Protein 1Y43 (pdb70)

Radius of gyration: 15.59 Å; Cα contacts (8 Å, |Δi|>4): 621; chains: 2; bounding box: 36×40×34 Å

CATH classification: 2.60.120.700

Nearest PDB structures (foldseek):
  3trs-assembly2_D  TM=9.805E-01  e=4.582E-27  Aspergillus niger var. macrosporus
  2ifr-assembly1_A  TM=9.272E-01  e=3.245E-15  Scytalidium lignicola
  2ifw-assembly2_B  TM=9.416E-01  e=9.433E-15  Scytalidium lignicola
  1s2k-assembly1_A  TM=9.087E-01  e=7.086E-13  Scytalidium lignicola
  8oe0-assembly1_D  TM=1.724E-01  e=7.047E+00  Mus musculus

Secondary structure (DSSP, 8-state):
-EEESSEEEEEEE-S-EEEEEEEEEPPP-B--/-EEEEEEEEEE-SSS--S-EEEEEEEEEEETTEEEEEEEEEEETSPPEEETT----TT-EEEEEEEEEETTEEEEEEEETTTTEEEEEEE-S--SS-----EEEEEEE--EETTEEPEEPB--EEEEEEEEEEETTEEE-STTPEEEEEEETTEE-EEEEE-SS-EEEEE-

Structure (mmCIF, N/CA/C/O backbone):
data_1Y43
#
_entry.id   1Y43
#
_cell.length_a   55.1
_cell.length_b   70.7
_cell.length_c   38.3
_cell.angle_alpha   90.00
_cell.angle_beta   90.00
_cell.angle_gamma   90.00
#
_symmetry.space_group_name_H-M   'P 21 21 21'
#
loop_
_entity.id
_entity.type
_entity.pdbx_description
1 polymer 'Aspergillopepsin II light chain'
2 polymer 'Aspergillopepsin II heavy chain'
3 non-polymer 'SULFATE ION'
4 water water
#
loop_
_atom_site.group_PDB
_atom_site.id
_atom_site.type_symbol
_atom_site.label_atom_id
_atom_site.label_alt_id
_atom_site.label_comp_id
_atom_site.label_asym_id
_atom_site.label_entity_id
_atom_site.label_seq_id
_atom_site.pdbx_PDB_ins_code
_atom_site.Cartn_x
_atom_site.Cartn_y
_atom_site.Cartn_z
_atom_site.occupancy
_atom_site.B_iso_or_equiv
_atom_site.auth_seq_id
_atom_site.auth_comp_id
_atom_site.auth_asym_id
_atom_site.auth_atom_id
_atom_site.pdbx_PDB_model_num
ATOM 1 N N . GLU A 1 1 ? 28.717 24.346 33.562 1.00 35.61 1 GLU A N 1
ATOM 2 C CA . GLU A 1 1 ? 27.982 24.864 32.364 1.00 35.59 1 GLU A CA 1
ATOM 3 C C . GLU A 1 1 ? 26.528 25.164 32.717 1.00 34.18 1 GLU A C 1
ATOM 4 O O . GLU A 1 1 ? 26.038 24.769 33.781 1.00 34.77 1 GLU A O 1
ATOM 10 N N . GLU A 1 2 ? 25.835 25.804 31.782 1.00 31.01 2 GLU A N 1
ATOM 11 C CA . GLU A 1 2 ? 24.423 26.154 31.925 1.00 28.39 2 GLU A CA 1
ATOM 12 C C . GLU A 1 2 ? 23.722 25.538 30.719 1.00 25.19 2 GLU A C 1
ATOM 13 O O . GLU A 1 2 ? 24.263 25.567 29.607 1.00 23.85 2 GLU A O 1
ATOM 19 N N . TYR A 1 3 ? 22.581 24.882 30.951 1.00 21.57 3 TYR A N 1
ATOM 20 C CA . TYR A 1 3 ? 21.830 24.280 29.859 1.00 18.77 3 TYR A CA 1
ATOM 21 C C . TYR A 1 3 ? 20.683 25.170 29.464 1.00 15.17 3 TYR A C 1
ATOM 22 O O . TYR A 1 3 ? 20.186 25.959 30.283 1.00 14.85 3 TYR A O 1
ATOM 31 N N . SER A 1 4 ? 20.316 25.094 28.203 1.00 11.61 4 SER A N 1
ATOM 32 C CA . SER A 1 4 ? 19.188 25.850 27.681 1.00 10.14 4 SER A CA 1
ATOM 33 C C . SER A 1 4 ? 18.635 24.976 26.577 1.00 9.58 4 SER A C 1
ATOM 34 O O . SER A 1 4 ? 19.243 23.984 26.180 1.00 8.94 4 SER A O 1
ATOM 37 N N . SER A 1 5 ? 17.423 25.290 26.122 1.00 9.30 5 SER A N 1
ATOM 38 C CA . SER A 1 5 ? 16.799 24.515 25.056 1.00 9.25 5 SER A CA 1
ATOM 39 C C . SER A 1 5 ? 17.280 24.929 23.674 1.00 8.59 5 SER A C 1
ATOM 40 O O . SER A 1 5 ? 17.169 24.151 22.726 1.00 9.61 5 SER A O 1
ATOM 43 N N . ASN A 1 6 ? 17.774 26.160 23.570 1.00 6.57 6 ASN A N 1
ATOM 44 C CA . ASN A 1 6 ? 18.100 26.701 22.254 1.00 7.09 6 ASN A CA 1
ATOM 45 C C . ASN A 1 6 ? 19.499 27.260 21.991 1.00 6.31 6 ASN A C 1
ATOM 46 O O . ASN A 1 6 ? 19.870 27.368 20.822 1.00 6.22 6 ASN A O 1
ATOM 51 N N . TRP A 1 7 ? 20.256 27.612 23.022 1.00 5.53 7 TRP A N 1
ATOM 52 C CA . TRP A 1 7 ? 21.606 28.177 22.834 1.00 5.81 7 TRP A CA 1
ATOM 53 C C . TRP A 1 7 ? 22.751 27.306 23.342 1.00 5.67 7 TRP A C 1
ATOM 54 O O . TRP A 1 7 ? 22.725 26.797 24.447 1.00 6.17 7 TRP A O 1
ATOM 65 N N . ALA A 1 8 ? 23.821 27.224 22.571 1.00 5.27 8 ALA A N 1
ATOM 66 C CA . ALA A 1 8 ? 25.027 26.517 23.015 1.00 4.85 8 ALA A CA 1
ATOM 67 C C . ALA A 1 8 ? 26.134 27.498 22.647 1.00 4.89 8 ALA A C 1
ATOM 68 O O . ALA A 1 8 ? 26.013 28.221 21.649 1.00 5.99 8 ALA A O 1
ATOM 70 N N . GLY A 1 9 ? 27.171 27.612 23.468 1.00 4.37 9 GLY A N 1
ATOM 71 C CA . GLY A 1 9 ? 28.234 28.547 23.146 1.00 4.89 9 GLY A CA 1
ATOM 72 C C . GLY A 1 9 ? 28.800 29.260 24.362 1.00 4.62 9 GLY A C 1
ATOM 73 O O . GLY A 1 9 ? 28.764 28.729 25.476 1.00 5.15 9 GLY A O 1
ATOM 74 N N . ALA A 1 10 ? 29.258 30.489 24.162 1.00 3.78 10 ALA A N 1
ATOM 75 C CA . ALA A 1 10 ? 29.867 31.274 25.233 1.00 5.16 10 ALA A CA 1
ATOM 76 C C . ALA A 1 10 ? 29.247 32.657 25.317 1.00 4.08 10 ALA A C 1
ATOM 77 O O . ALA A 1 10 ? 29.134 33.343 24.303 1.00 4.42 10 ALA A O 1
ATOM 79 N N . VAL A 1 11 ? 28.890 33.076 26.532 1.00 4.22 11 VAL A N 1
ATOM 80 C CA . VAL A 1 11 ? 28.285 34.389 26.760 1.00 5.50 11 VAL A CA 1
ATOM 81 C C . VAL A 1 11 ? 29.059 35.179 27.828 1.00 5.92 11 VAL A C 1
ATOM 82 O O . VAL A 1 11 ? 29.266 34.687 28.946 1.00 6.50 11 VAL A O 1
ATOM 86 N N . LEU A 1 12 ? 29.542 36.362 27.458 1.00 6.11 12 LEU A N 1
ATOM 87 C CA . LEU A 1 12 ? 30.229 37.240 28.399 1.00 7.32 12 LEU A CA 1
ATOM 88 C C . LEU A 1 12 ? 29.161 38.130 29.021 1.00 6.97 12 LEU A C 1
ATOM 89 O O . LEU A 1 12 ? 28.285 38.635 28.318 1.00 6.91 12 LEU A O 1
ATOM 94 N N . ILE A 1 13 ? 29.197 38.260 30.346 1.00 7.52 13 ILE A N 1
ATOM 95 C CA . ILE A 1 13 ? 28.263 39.127 31.050 1.00 8.12 13 ILE A CA 1
ATOM 96 C C . ILE A 1 13 ? 29.087 40.254 31.691 1.00 8.64 13 ILE A C 1
ATOM 97 O O . ILE A 1 13 ? 30.019 39.997 32.458 1.00 10.68 13 ILE A O 1
ATOM 102 N N . GLY A 1 14 ? 28.776 41.490 31.324 1.00 8.21 14 GLY A N 1
ATOM 103 C CA . GLY A 1 14 ? 29.494 42.627 31.855 1.00 7.98 14 GLY A CA 1
ATOM 104 C C . GLY A 1 14 ? 28.805 43.912 31.452 1.00 7.74 14 GLY A C 1
ATOM 105 O O . GLY A 1 14 ? 27.584 44.001 31.482 1.00 8.04 14 GLY A O 1
ATOM 106 N N . ASP A 1 15 ? 29.584 44.896 31.017 1.00 8.21 15 ASP A N 1
ATOM 107 C CA . ASP A 1 15 ? 29.034 46.190 30.633 1.00 8.94 15 ASP A CA 1
ATOM 108 C C . ASP A 1 15 ? 29.826 46.831 29.510 1.00 8.97 15 ASP A C 1
ATOM 109 O O . ASP A 1 15 ? 31.018 46.564 29.362 1.00 10.56 15 ASP A O 1
ATOM 114 N N . GLY A 1 16 ? 29.149 47.660 28.727 1.00 7.74 16 GLY A N 1
ATOM 115 C CA . GLY A 1 16 ? 29.797 48.404 27.658 1.00 7.76 16 GLY A CA 1
ATOM 116 C C . GLY A 1 16 ? 30.222 47.706 26.378 1.00 7.48 16 GLY A C 1
ATOM 117 O O . GLY A 1 16 ? 31.027 48.269 25.632 1.00 7.66 16 GLY A O 1
ATOM 118 N N . TYR A 1 17 ? 29.691 46.520 26.094 1.00 6.01 17 TYR A N 1
ATOM 119 C CA . TYR A 1 17 ? 30.067 45.821 24.865 1.00 5.92 17 TYR A CA 1
ATOM 120 C C . TYR A 1 17 ? 29.540 46.558 23.645 1.00 5.56 17 TYR A C 1
ATOM 121 O O . TYR A 1 17 ? 28.327 46.761 23.521 1.00 7.35 17 TYR A O 1
ATOM 130 N N . THR A 1 18 ? 30.442 46.961 22.748 1.00 4.92 18 THR A N 1
ATOM 131 C CA . THR A 1 18 ? 30.030 47.660 21.535 1.00 5.10 18 THR A CA 1
ATOM 132 C C . THR A 1 18 ? 30.444 46.951 20.238 1.00 5.06 18 THR A C 1
ATOM 133 O O . THR A 1 18 ? 30.106 47.405 19.148 1.00 5.29 18 THR A O 1
ATOM 137 N N . LYS A 1 19 ? 31.181 45.852 20.354 1.00 4.20 19 LYS A N 1
ATOM 138 C CA . LYS A 1 19 ? 31.610 45.100 19.175 1.00 4.74 19 LYS A CA 1
ATOM 139 C C . LYS A 1 19 ? 31.890 43.657 19.557 1.00 4.37 19 LYS A C 1
ATOM 140 O O . LYS A 1 19 ? 32.432 43.394 20.636 1.00 3.84 19 LYS A O 1
ATOM 146 N N . VAL A 1 20 ? 31.425 42.722 18.727 1.00 3.84 20 VAL A N 1
ATOM 147 C CA . VAL A 1 20 ? 31.683 41.301 18.955 1.00 3.83 20 VAL A CA 1
ATOM 148 C C . VAL A 1 20 ? 31.992 40.726 17.584 1.00 3.41 20 VAL A C 1
ATOM 149 O O . VAL A 1 20 ? 31.287 41.010 16.609 1.00 4.28 20 VAL A O 1
ATOM 153 N N . THR A 1 21 ? 33.052 39.938 17.496 1.00 3.18 21 THR A N 1
ATOM 154 C CA . THR A 1 21 ? 33.432 39.351 16.230 1.00 4.00 21 THR A CA 1
ATOM 155 C C . THR A 1 21 ? 33.939 37.922 16.422 1.00 3.69 21 THR A C 1
ATOM 156 O O . THR A 1 21 ? 34.337 37.535 17.524 1.00 3.85 21 THR A O 1
ATOM 160 N N . GLY A 1 22 ? 33.868 37.133 15.361 1.00 3.54 22 GLY A N 1
ATOM 161 C CA . GLY A 1 22 ? 34.346 35.764 15.399 1.00 4.02 22 GLY A CA 1
ATOM 162 C C . GLY A 1 22 ? 34.507 35.261 13.982 1.00 4.49 22 GLY A C 1
ATOM 163 O O . GLY A 1 22 ? 33.854 35.757 13.062 1.00 5.31 22 GLY A O 1
ATOM 164 N N . GLU A 1 23 ? 35.327 34.234 13.815 1.00 4.68 23 GLU A N 1
ATOM 165 C CA . GLU A 1 23 ? 35.570 33.652 12.504 1.00 5.62 23 GLU A CA 1
ATOM 166 C C . GLU A 1 23 ? 35.344 32.139 12.602 1.00 5.11 23 GLU A C 1
ATOM 167 O O . GLU A 1 23 ? 35.763 31.519 13.568 1.00 5.92 23 GLU A O 1
ATOM 173 N N . PHE A 1 24 ? 34.623 31.558 11.650 1.00 4.89 24 PHE A N 1
ATOM 174 C CA . PHE A 1 24 ? 34.394 30.116 11.664 1.00 5.21 24 PHE A CA 1
ATOM 175 C C . PHE A 1 24 ? 34.320 29.543 10.254 1.00 5.07 24 PHE A C 1
ATOM 176 O O . PHE A 1 24 ? 34.106 30.254 9.277 1.00 5.62 24 PHE A O 1
ATOM 184 N N . THR A 1 25 ? 34.500 28.239 10.161 1.00 5.74 25 THR A N 1
ATOM 185 C CA . THR A 1 25 ? 34.407 27.551 8.891 1.00 7.32 25 THR A CA 1
ATOM 186 C C . THR A 1 25 ? 33.005 26.947 8.814 1.00 6.49 25 THR A C 1
ATOM 187 O O . THR A 1 25 ? 32.511 26.364 9.790 1.00 7.98 25 THR A O 1
ATOM 191 N N . VAL A 1 26 ? 32.353 27.112 7.671 1.00 5.93 26 VAL A N 1
ATOM 192 C CA . VAL A 1 26 ? 31.012 26.590 7.473 1.00 6.27 26 VAL A CA 1
ATOM 193 C C . VAL A 1 26 ? 31.084 25.078 7.580 1.00 7.09 26 VAL A C 1
ATOM 194 O O . VAL A 1 26 ? 31.774 24.421 6.789 1.00 6.38 26 VAL A O 1
ATOM 198 N N . PRO A 1 27 ? 30.340 24.503 8.534 1.00 6.75 27 PRO A N 1
ATOM 199 C CA . PRO A 1 27 ? 30.347 23.056 8.740 1.00 6.75 27 PRO A CA 1
ATOM 200 C C . PRO A 1 27 ? 29.561 22.203 7.763 1.00 6.55 27 PRO A C 1
ATOM 201 O O . PRO A 1 27 ? 28.712 22.688 7.015 1.00 6.98 27 PRO A O 1
ATOM 205 N N . SER A 1 28 ? 29.863 20.913 7.812 1.00 7.99 28 SER A N 1
ATOM 206 C CA . SER A 1 28 ? 29.190 19.891 7.025 1.00 9.24 28 SER A CA 1
ATOM 207 C C . SER A 1 28 ? 28.035 19.428 7.925 1.00 9.36 28 SER A C 1
ATOM 208 O O . SER A 1 28 ? 28.263 19.049 9.079 1.00 10.97 28 SER A O 1
ATOM 211 N N . VAL A 1 29 ? 26.806 19.484 7.415 1.00 8.89 29 VAL A N 1
ATOM 212 C CA . VAL A 1 29 ? 25.642 19.085 8.207 1.00 8.50 29 VAL A CA 1
ATOM 213 C C . VAL A 1 29 ? 24.952 17.820 7.714 1.00 7.85 29 VAL A C 1
ATOM 214 O O . VAL A 1 29 ? 24.906 17.531 6.509 1.00 8.07 29 VAL A O 1
ATOM 218 N N . SER A 1 30 ? 24.427 17.066 8.669 1.00 6.79 30 SER A N 1
ATOM 219 C CA . SER A 1 30 ? 23.700 15.841 8.396 1.00 7.42 30 SER A CA 1
ATOM 220 C C . SER A 1 30 ? 22.504 15.780 9.351 1.00 7.72 30 SER A C 1
ATOM 221 O O . SER A 1 30 ? 22.291 16.693 10.162 1.00 6.91 30 SER A O 1
ATOM 224 N N . ALA A 1 31 ? 21.713 14.718 9.240 1.00 7.70 31 ALA A N 1
ATOM 225 C CA . ALA A 1 31 ? 20.546 14.542 10.095 1.00 8.68 31 ALA A CA 1
ATOM 226 C C . ALA A 1 31 ? 20.934 14.408 11.557 1.00 9.66 31 ALA A C 1
ATOM 227 O O . ALA A 1 31 ? 21.947 13.792 11.884 1.00 9.96 31 ALA A O 1
ATOM 229 N N . GLY A 1 32 ? 20.133 15.017 12.421 1.00 10.77 32 GLY A N 1
ATOM 230 C CA . GLY A 1 32 ? 20.369 14.917 13.847 1.00 14.64 32 GLY A CA 1
ATOM 231 C C . GLY A 1 32 ? 19.754 13.631 14.374 1.00 17.59 32 GLY A C 1
ATOM 232 O O . GLY A 1 32 ? 19.052 12.945 13.595 1.00 19.64 32 GLY A O 1
ATOM 233 N N . GLU B 2 3 ? 12.460 14.853 6.298 1.00 21.96 3 GLU B N 1
ATOM 234 C CA . GLU B 2 3 ? 12.556 15.832 7.426 1.00 21.15 3 GLU B CA 1
ATOM 235 C C . GLU B 2 3 ? 13.769 16.740 7.224 1.00 17.39 3 GLU B C 1
ATOM 236 O O . GLU B 2 3 ? 14.788 16.303 6.702 1.00 18.42 3 GLU B O 1
ATOM 242 N N . GLU B 2 4 ? 13.651 18.000 7.618 1.00 13.62 4 GLU B N 1
ATOM 243 C CA . GLU B 2 4 ? 14.756 18.940 7.462 1.00 9.98 4 GLU B CA 1
ATOM 244 C C . GLU B 2 4 ? 15.351 19.295 8.814 1.00 8.70 4 GLU B C 1
ATOM 245 O O . GLU B 2 4 ? 14.625 19.565 9.767 1.00 9.23 4 GLU B O 1
ATOM 251 N N . TYR B 2 5 ? 16.673 19.304 8.878 1.00 6.68 5 TYR B N 1
ATOM 252 C CA . TYR B 2 5 ? 17.394 19.614 10.101 1.00 6.19 5 TYR B CA 1
ATOM 253 C C . TYR B 2 5 ? 18.232 20.852 9.874 1.00 5.00 5 TYR B C 1
ATOM 254 O O . TYR B 2 5 ? 18.886 20.953 8.843 1.00 5.65 5 TYR B O 1
ATOM 263 N N . CYS B 2 6 ? 18.254 21.762 10.842 1.00 4.75 6 CYS B N 1
ATOM 264 C CA . CYS B 2 6 ? 19.053 22.984 10.704 1.00 4.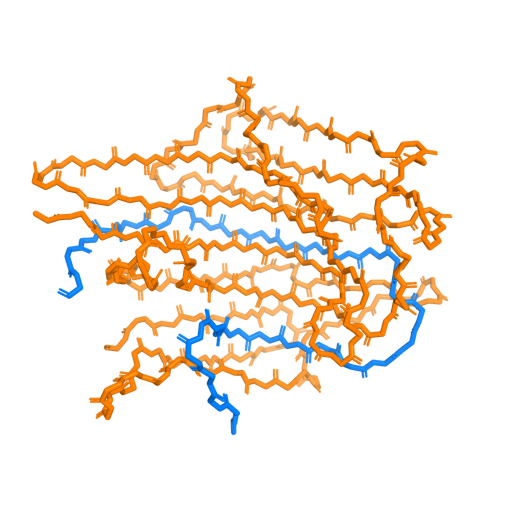97 6 CYS B CA 1
ATOM 265 C C . CYS B 2 6 ? 19.735 23.354 12.012 1.00 5.10 6 CYS B C 1
ATOM 266 O O . CYS B 2 6 ? 19.423 22.818 13.079 1.00 4.93 6 CYS B O 1
ATOM 269 N N . ALA B 2 7 ? 20.628 24.335 11.912 1.00 5.13 7 ALA B N 1
ATOM 270 C CA . ALA B 2 7 ? 21.339 24.898 13.052 1.00 4.80 7 ALA B CA 1
ATOM 271 C C . ALA B 2 7 ? 21.825 26.265 12.568 1.00 5.13 7 ALA B C 1
ATOM 272 O O . ALA B 2 7 ? 21.798 26.538 11.373 1.00 5.12 7 ALA B O 1
ATOM 274 N N . SER B 2 8 ? 22.184 27.147 13.486 1.00 5.32 8 SER B N 1
ATOM 275 C CA . SER B 2 8 ? 22.690 28.456 13.101 1.00 6.03 8 SER B CA 1
ATOM 276 C C . SER B 2 8 ? 23.902 28.794 13.980 1.00 6.56 8 SER B C 1
ATOM 277 O O . SER B 2 8 ? 24.033 28.281 15.100 1.00 8.20 8 SER B O 1
ATOM 280 N N . ALA B 2 9 ? 24.780 29.643 13.472 1.00 4.48 9 ALA B N 1
ATOM 281 C CA . ALA B 2 9 ? 25.941 30.088 14.231 1.00 3.66 9 ALA B CA 1
ATOM 282 C C . ALA B 2 9 ? 25.938 31.598 14.055 1.00 3.42 9 ALA B C 1
ATOM 283 O O . ALA B 2 9 ? 25.811 32.100 12.930 1.00 3.73 9 ALA B O 1
ATOM 285 N N . TRP B 2 10 ? 26.089 32.323 15.152 1.00 2.43 10 TRP B N 1
ATOM 286 C CA . TRP B 2 10 ? 26.078 33.774 15.091 1.00 3.18 10 TRP B CA 1
ATOM 287 C C . TRP B 2 10 ? 26.827 34.425 16.250 1.00 3.03 10 TRP B C 1
ATOM 288 O O . TRP B 2 10 ? 27.193 33.758 17.213 1.00 3.98 10 TRP B O 1
ATOM 299 N N . VAL B 2 11 ? 27.115 35.718 16.104 1.00 3.09 11 VAL B N 1
ATOM 300 C CA . VAL B 2 11 ? 27.713 36.492 17.186 1.00 3.11 11 VAL B CA 1
ATOM 301 C C . VAL B 2 11 ? 26.695 37.591 17.466 1.00 3.56 11 VAL B C 1
ATOM 302 O O . VAL B 2 11 ? 25.926 38.004 16.570 1.00 4.05 11 VAL B O 1
ATOM 306 N N . GLY B 2 12 ? 26.656 38.046 18.702 1.00 3.27 12 GLY B N 1
ATOM 307 C CA . GLY B 2 12 ? 25.700 39.078 19.026 1.00 3.79 12 GLY B CA 1
ATOM 308 C C . GLY B 2 12 ? 25.928 39.777 20.342 1.00 3.20 12 GLY B C 1
ATOM 309 O O . GLY B 2 12 ? 26.826 39.422 21.115 1.00 3.89 12 GLY B O 1
ATOM 310 N N . ILE B 2 13 ? 25.163 40.846 20.526 1.00 3.71 13 ILE B N 1
ATOM 311 C CA . ILE B 2 13 ? 25.172 41.645 21.740 1.00 4.13 13 ILE B CA 1
ATOM 312 C C . ILE B 2 13 ? 23.771 41.521 22.363 1.00 3.95 13 ILE B C 1
ATOM 313 O O . ILE B 2 13 ? 22.757 41.665 21.668 1.00 3.92 13 ILE B O 1
ATOM 318 N N . ASP B 2 14 ? 23.748 41.195 23.654 1.00 3.93 14 ASP B N 1
ATOM 319 C CA . ASP B 2 14 ? 22.532 41.066 24.449 1.00 4.53 14 ASP B CA 1
ATOM 320 C C . ASP B 2 14 ? 21.654 39.861 24.163 1.00 5.44 14 ASP B C 1
ATOM 321 O O . ASP B 2 14 ? 22.034 38.981 23.388 1.00 5.97 14 ASP B O 1
ATOM 326 N N . GLY B 2 15 ? 20.553 39.759 24.893 1.00 5.29 15 GLY B N 1
ATOM 327 C CA . GLY B 2 15 ? 19.651 38.638 24.709 1.00 7.08 15 GLY B CA 1
ATOM 328 C C . GLY B 2 15 ? 19.659 37.605 25.826 1.00 7.28 15 GLY B C 1
ATOM 329 O O . GLY B 2 15 ? 18.741 36.793 25.899 1.00 8.79 15 GLY B O 1
ATOM 330 N N . ASP B 2 16 ? 20.679 37.608 26.681 1.00 7.46 16 ASP B N 1
ATOM 331 C CA . ASP B 2 16 ? 20.725 36.638 27.775 1.00 8.56 16 ASP B CA 1
ATOM 332 C C . ASP B 2 16 ? 20.214 37.272 29.071 1.00 9.44 16 ASP B C 1
ATOM 333 O O . ASP B 2 16 ? 19.206 36.830 29.617 1.00 13.04 16 ASP B O 1
ATOM 338 N N . THR B 2 17 ? 20.922 38.275 29.587 1.00 8.25 17 THR B N 1
ATOM 339 C CA . THR B 2 17 ? 20.483 38.969 30.803 1.00 9.05 17 THR B CA 1
ATOM 340 C C . THR B 2 17 ? 19.826 40.306 30.451 1.00 9.46 17 THR B C 1
ATOM 341 O O . THR B 2 17 ? 19.326 41.021 31.322 1.00 9.79 17 THR B O 1
ATOM 345 N N . CYS B 2 18 ? 19.898 40.675 29.176 1.00 8.70 18 CYS B N 1
ATOM 346 C CA . CYS B 2 18 ? 19.286 41.904 28.686 1.00 8.40 18 CYS B CA 1
ATOM 347 C C . CYS B 2 18 ? 18.173 41.411 27.773 1.00 9.33 18 CYS B C 1
ATOM 348 O O . CYS B 2 18 ? 18.448 40.816 26.736 1.00 9.18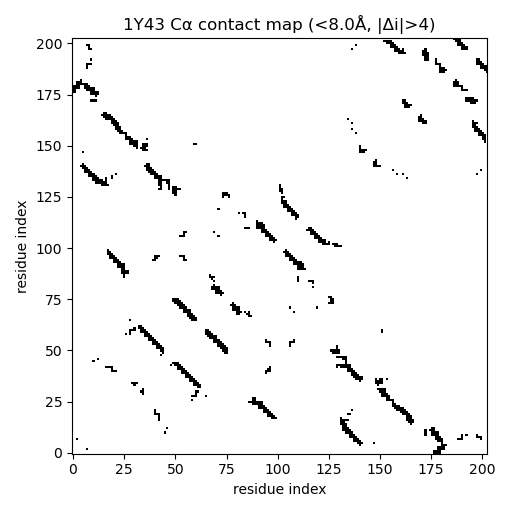 18 CYS B O 1
ATOM 351 N N . GLU B 2 19 ? 16.926 41.668 28.150 1.00 9.68 19 GLU B N 1
ATOM 352 C CA . GLU B 2 19 ? 15.774 41.166 27.398 1.00 12.75 19 GLU B CA 1
ATOM 353 C C . GLU B 2 19 ? 15.128 42.046 26.338 1.00 11.96 19 GLU B C 1
ATOM 354 O O . GLU B 2 19 ? 14.269 41.577 25.595 1.00 13.20 19 GLU B O 1
ATOM 360 N N . THR B 2 20 ? 15.510 43.306 26.257 1.00 10.41 20 THR B N 1
ATOM 361 C CA . THR B 2 20 ? 14.856 44.199 25.316 1.00 9.53 20 THR B CA 1
ATOM 362 C C . THR B 2 20 ? 15.300 44.167 23.847 1.00 9.20 20 THR B C 1
ATOM 363 O O . THR B 2 20 ? 14.576 44.655 22.972 1.00 9.42 20 THR B O 1
ATOM 367 N N . ALA B 2 21 ? 16.467 43.578 23.571 1.00 8.34 21 ALA B N 1
ATOM 368 C CA . ALA B 2 21 ? 16.965 43.501 22.201 1.00 6.68 21 ALA B CA 1
ATOM 369 C C . ALA B 2 21 ? 18.144 42.570 22.067 1.00 6.50 21 ALA B C 1
ATOM 370 O O . ALA B 2 21 ? 18.736 42.147 23.063 1.00 7.08 21 ALA B O 1
ATOM 372 N N . ILE B 2 22 ? 18.434 42.227 20.817 1.00 5.85 22 ILE B N 1
ATOM 373 C CA . ILE B 2 22 ? 19.577 41.412 20.456 1.00 5.88 22 ILE B CA 1
ATOM 374 C C . ILE B 2 22 ? 20.022 41.888 19.087 1.00 5.15 22 ILE B C 1
ATOM 375 O O 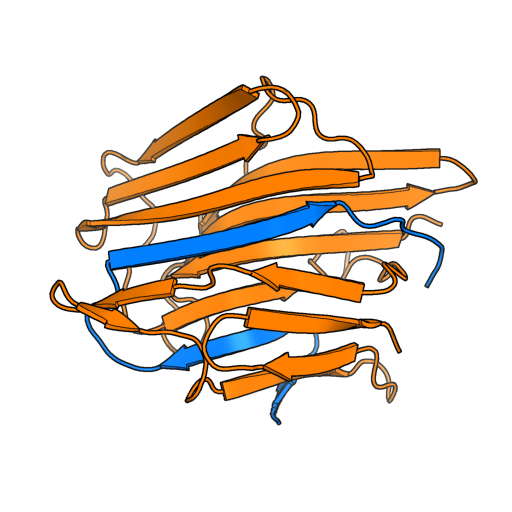. ILE B 2 22 ? 19.213 41.957 18.158 1.00 6.56 22 ILE B O 1
ATOM 380 N N . LEU B 2 23 ? 21.284 42.287 18.983 1.00 4.55 23 LEU B N 1
ATOM 381 C CA . LEU B 2 23 ? 21.863 42.693 17.707 1.00 4.21 23 LEU B CA 1
ATOM 382 C C . LEU B 2 23 ? 22.699 41.456 17.338 1.00 4.72 23 LEU B C 1
ATOM 383 O O . LEU B 2 23 ? 23.678 41.128 18.030 1.00 4.73 23 LEU B O 1
ATOM 388 N N . GLN B 2 24 ? 22.340 40.785 16.243 1.00 3.87 24 GLN B N 1
ATOM 389 C CA . GLN B 2 24 ? 23.034 39.553 15.879 1.00 3.48 24 GLN B CA 1
ATOM 390 C C . GLN B 2 24 ? 23.101 39.336 14.379 1.00 3.38 24 GLN B C 1
ATOM 391 O O . GLN B 2 24 ? 22.321 39.904 13.612 1.00 4.02 24 GLN B O 1
ATOM 397 N N . THR B 2 25 ? 24.086 38.556 13.961 1.00 2.68 25 THR B N 1
ATOM 398 C CA . THR B 2 25 ? 24.262 38.250 12.551 1.00 3.08 25 THR B CA 1
ATOM 399 C C . THR B 2 25 ? 24.934 36.892 12.468 1.00 2.67 25 THR B C 1
ATOM 400 O O . THR B 2 25 ? 25.762 36.538 13.323 1.00 3.83 25 THR B O 1
ATOM 404 N N . GLY B 2 26 ? 24.555 36.105 11.468 1.00 3.51 26 GLY B N 1
ATOM 405 C CA . GLY B 2 26 ? 25.139 34.790 11.340 1.00 4.33 26 GLY B CA 1
ATOM 406 C C . GLY B 2 26 ? 24.732 34.041 10.096 1.00 3.18 26 GLY B C 1
ATOM 407 O O . GLY B 2 26 ? 24.252 34.621 9.122 1.00 4.64 26 GLY B O 1
ATOM 408 N N . VAL B 2 27 ? 24.880 32.724 10.171 1.00 3.92 27 VAL B N 1
ATOM 409 C CA . VAL B 2 27 ? 24.605 31.843 9.053 1.00 4.15 27 VAL B CA 1
ATOM 410 C C . VAL B 2 27 ? 23.790 30.639 9.495 1.00 4.63 27 VAL B C 1
ATOM 411 O O . VAL B 2 27 ? 23.987 30.132 10.603 1.00 5.21 27 VAL B O 1
ATOM 415 N N . ASP B 2 28 ? 22.828 30.238 8.664 1.00 4.44 28 ASP B N 1
ATOM 416 C CA . ASP B 2 28 ? 22.008 29.049 8.920 1.00 4.89 28 ASP B CA 1
ATOM 417 C C . ASP B 2 28 ? 22.531 27.936 8.026 1.00 4.85 28 ASP B C 1
ATOM 418 O O . ASP B 2 28 ? 22.983 28.200 6.907 1.00 5.46 28 ASP B O 1
ATOM 423 N N . PHE B 2 29 ? 22.545 26.713 8.534 1.00 5.82 29 PHE B N 1
ATOM 424 C CA . PHE B 2 29 ? 22.949 25.564 7.717 1.00 6.54 29 PHE B CA 1
ATOM 425 C C . PHE B 2 29 ? 21.862 24.521 7.863 1.00 5.27 29 PHE B C 1
ATOM 426 O O . PHE B 2 29 ? 21.507 24.156 8.979 1.00 6.72 29 PHE B O 1
ATOM 434 N N . CYS B 2 30 ? 21.289 24.103 6.742 1.00 5.32 30 CYS B N 1
ATOM 435 C CA . CYS B 2 30 ? 20.230 23.106 6.751 1.00 5.67 30 CYS B CA 1
ATOM 436 C C . CYS B 2 30 ? 20.515 21.913 5.864 1.00 6.05 30 CYS B C 1
ATOM 437 O O . CYS B 2 30 ? 21.178 22.035 4.834 1.00 6.36 30 CYS B O 1
ATOM 440 N N . TYR B 2 31 ? 19.977 20.770 6.276 1.00 6.35 31 TYR B N 1
ATOM 441 C CA . TYR B 2 31 ? 20.122 19.517 5.571 1.00 6.61 31 TYR B CA 1
ATOM 442 C C . TYR B 2 31 ? 18.747 18.891 5.352 1.00 6.78 31 TYR B C 1
ATOM 443 O O . TYR B 2 31 ? 17.918 18.854 6.267 1.00 5.81 31 TYR B O 1
ATOM 452 N N . GLU B 2 32 ? 18.540 18.350 4.159 1.00 7.65 32 GLU B N 1
ATOM 453 C CA . GLU B 2 32 ? 17.298 17.678 3.841 1.00 11.13 32 GLU B CA 1
ATOM 454 C C . GLU B 2 32 ? 17.517 16.753 2.653 1.00 11.44 32 GLU B C 1
ATOM 455 O O . GLU B 2 32 ? 17.937 17.197 1.597 1.00 10.83 32 GLU B O 1
ATOM 461 N N . ASP B 2 33 ? 17.287 15.461 2.862 1.00 13.26 33 ASP B N 1
ATOM 462 C CA . ASP B 2 33 ? 17.403 14.436 1.827 1.00 16.61 33 ASP B CA 1
ATOM 463 C C . ASP B 2 33 ? 18.544 14.589 0.809 1.00 15.41 33 ASP B C 1
ATOM 464 O O . ASP B 2 33 ? 18.316 14.841 -0.383 1.00 15.99 33 ASP B O 1
ATOM 469 N N . GLY B 2 34 ? 19.769 14.440 1.311 1.00 14.70 34 GLY B N 1
ATOM 470 C CA . GLY B 2 34 ? 20.967 14.517 0.486 1.00 13.81 34 GLY B CA 1
ATOM 471 C C . GLY B 2 34 ? 21.365 15.875 -0.052 1.00 12.34 34 GLY B C 1
ATOM 472 O O . GLY B 2 34 ? 22.283 15.953 -0.858 1.00 12.89 34 GLY B O 1
ATOM 473 N N . GLN B 2 35 ? 20.687 16.931 0.388 1.00 11.61 35 GLN B N 1
ATOM 474 C CA . GLN B 2 35 ? 20.966 18.292 -0.071 1.00 11.76 35 GLN B CA 1
ATOM 475 C C . GLN B 2 35 ? 21.208 19.207 1.132 1.00 9.98 35 GLN B C 1
ATOM 476 O O . GLN B 2 35 ? 20.742 18.921 2.239 1.00 9.05 35 GLN B O 1
ATOM 482 N N . THR B 2 36 ? 21.920 20.311 0.911 1.00 8.24 36 THR B N 1
ATOM 483 C CA . THR B 2 36 ? 22.183 21.283 1.969 1.00 8.03 36 THR B CA 1
ATOM 484 C C . THR B 2 36 ? 21.801 22.669 1.485 1.00 8.11 36 THR B C 1
ATOM 485 O O . THR B 2 36 ? 21.776 22.935 0.273 1.00 8.67 36 THR B O 1
ATOM 489 N N . SER B 2 37 ? 21.497 23.550 2.430 1.00 7.63 37 SER B N 1
ATOM 490 C CA . SER B 2 37 ? 21.127 24.922 2.124 1.00 8.17 37 SER B CA 1
ATOM 491 C C . SER B 2 37 ? 21.822 25.813 3.162 1.00 8.51 37 SER B C 1
ATOM 492 O O . SER B 2 37 ? 21.815 25.484 4.347 1.00 7.66 37 SER B O 1
ATOM 495 N N . TYR B 2 38 ? 22.457 26.900 2.707 1.00 8.49 38 TYR B N 1
ATOM 496 C CA . TYR B 2 38 ? 23.171 27.830 3.591 1.00 9.12 38 TYR B CA 1
ATOM 497 C C . TYR B 2 38 ? 22.742 29.256 3.279 1.00 9.86 38 TYR B C 1
ATOM 498 O O . TYR B 2 38 ? 22.537 29.594 2.115 1.00 11.39 38 TYR B O 1
ATOM 507 N N . ASP B 2 39 ? 22.625 30.096 4.300 1.00 8.95 39 ASP B N 1
ATOM 508 C CA . ASP B 2 39 ? 22.267 31.490 4.078 1.00 9.84 39 ASP B CA 1
ATOM 509 C C . ASP B 2 39 ? 22.822 32.378 5.187 1.00 8.55 39 ASP B C 1
ATOM 510 O O . ASP B 2 39 ? 23.089 31.895 6.292 1.00 9.38 39 ASP B O 1
ATOM 515 N N . ALA B 2 40 ? 23.043 33.650 4.886 1.00 6.77 40 ALA B N 1
ATOM 516 C CA . ALA B 2 40 ? 23.537 34.597 5.879 1.00 5.59 40 ALA B CA 1
ATOM 517 C C . ALA B 2 40 ? 22.372 35.529 6.199 1.00 5.45 40 ALA B C 1
ATOM 518 O O . ALA B 2 40 ? 21.570 35.849 5.318 1.00 5.97 40 ALA B O 1
ATOM 520 N N . TRP B 2 41 ? 22.305 36.005 7.436 1.00 4.75 41 TRP B N 1
ATOM 521 C CA . TRP B 2 41 ? 21.201 36.859 7.860 1.00 5.06 41 TRP B CA 1
ATOM 522 C C . TRP B 2 41 ? 21.608 37.828 8.966 1.00 5.30 41 TRP B C 1
ATOM 523 O O . TRP B 2 41 ? 22.681 37.682 9.565 1.00 4.44 41 TRP B O 1
ATOM 534 N N . TYR B 2 42 ? 20.755 38.819 9.227 1.00 4.67 42 TYR B N 1
ATOM 535 C CA . TYR B 2 42 ? 20.989 39.780 10.308 1.00 5.04 42 TYR B CA 1
ATOM 536 C C . TYR B 2 42 ? 19.662 39.978 11.025 1.00 6.15 42 TYR B C 1
ATOM 537 O O . TYR B 2 42 ? 18.596 39.721 10.455 1.00 5.77 42 TYR B O 1
ATOM 546 N N . GLU B 2 43 ? 19.722 40.446 12.264 1.00 5.69 43 GLU B N 1
ATOM 547 C CA . GLU B 2 43 ? 18.513 40.683 13.026 1.00 5.65 43 GLU B CA 1
ATOM 548 C C . GLU B 2 43 ? 18.751 41.584 14.212 1.00 5.64 43 GLU B C 1
ATOM 549 O O . GLU B 2 43 ? 19.774 41.480 14.890 1.00 5.85 43 GLU B O 1
ATOM 555 N N . TRP B 2 44 ? 17.843 42.522 14.406 1.00 5.15 44 TRP B N 1
ATOM 556 C CA . TRP B 2 44 ? 17.889 43.375 15.573 1.00 5.31 44 TRP B CA 1
ATOM 557 C C . TRP B 2 44 ? 16.564 43.046 16.275 1.00 6.27 44 TRP B C 1
ATOM 558 O O . TRP B 2 44 ? 15.527 43.671 16.015 1.00 5.91 44 TRP B O 1
ATOM 569 N N . TYR B 2 45 ? 16.584 41.983 17.071 1.00 7.13 45 TYR B N 1
ATOM 570 C CA . TYR B 2 45 ? 15.4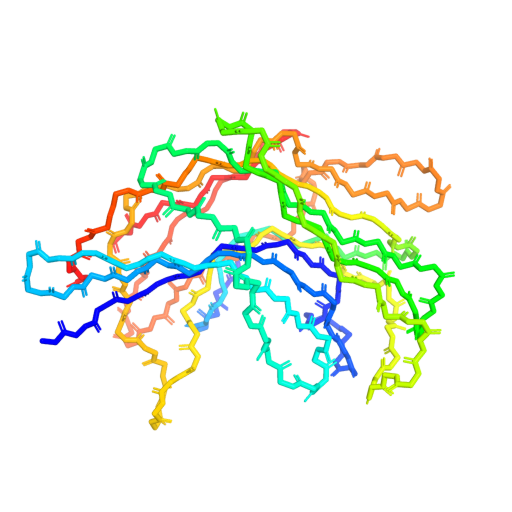11 41.540 17.815 1.00 8.81 45 TYR B CA 1
ATOM 571 C C . TYR B 2 45 ? 14.910 42.721 18.650 1.00 8.65 45 TYR B C 1
ATOM 572 O O . TYR B 2 45 ? 15.717 43.423 19.250 1.00 8.96 45 TYR B O 1
ATOM 581 N N . PRO B 2 46 ? 13.581 42.877 18.821 1.00 9.54 46 PRO B N 1
ATOM 582 C CA . PRO B 2 46 ? 12.447 42.082 18.336 1.00 9.44 46 PRO B CA 1
ATOM 583 C C . PRO B 2 46 ? 11.978 42.174 16.892 1.00 9.45 46 PRO B C 1
ATOM 584 O O . PRO B 2 46 ? 10.924 41.624 16.568 1.00 12.05 46 PRO B O 1
ATOM 588 N N . ASP B 2 47 ? 12.705 42.871 16.029 1.00 9.18 47 ASP B N 1
ATOM 589 C CA . ASP B 2 47 ? 12.326 42.913 14.620 1.00 9.42 47 ASP B CA 1
ATOM 590 C C . ASP B 2 47 ? 12.681 41.523 14.051 1.00 9.25 47 ASP B C 1
ATOM 591 O O . ASP B 2 47 ? 13.386 40.736 14.693 1.00 8.82 47 ASP B O 1
ATOM 596 N N . TYR B 2 48 ? 12.171 41.222 12.858 1.00 9.38 48 TYR B N 1
ATOM 597 C CA . TYR B 2 48 ? 12.419 39.954 12.177 1.00 9.76 48 TYR B CA 1
ATOM 598 C C . TYR B 2 48 ? 13.852 39.829 11.688 1.00 8.86 48 TYR B C 1
ATOM 599 O O . TYR B 2 48 ? 14.549 40.830 11.529 1.00 8.50 48 TYR B O 1
ATOM 608 N N . ALA B 2 49 ? 14.266 38.593 11.433 1.00 8.16 49 ALA B N 1
ATOM 609 C CA . ALA B 2 49 ? 15.582 38.326 10.861 1.00 8.41 49 ALA B CA 1
ATOM 610 C C . ALA B 2 49 ? 15.377 38.508 9.349 1.00 8.71 49 ALA B C 1
ATOM 611 O O . ALA B 2 49 ? 14.297 38.204 8.827 1.00 9.74 49 ALA B O 1
ATOM 613 N N . TYR B 2 50 ? 16.370 39.067 8.667 1.00 8.12 50 TYR B N 1
ATOM 614 C CA . TYR B 2 50 ? 16.298 39.274 7.222 1.00 8.03 50 TYR B CA 1
ATOM 615 C C . TYR B 2 50 ? 17.545 38.652 6.609 1.00 8.47 50 TYR B C 1
ATOM 616 O O . TYR B 2 50 ? 18.606 38.622 7.234 1.00 8.11 50 TYR B O 1
ATOM 625 N N . ASP B 2 51 ? 17.407 38.103 5.411 1.00 9.47 51 ASP B N 1
ATOM 626 C CA . ASP B 2 51 ? 18.542 37.482 4.744 1.00 11.06 51 ASP B CA 1
ATOM 627 C C . ASP B 2 51 ? 19.368 38.462 3.940 1.00 11.31 51 ASP B C 1
ATOM 628 O O . ASP B 2 51 ? 18.846 39.455 3.422 1.00 10.87 51 ASP B O 1
ATOM 633 N N . PHE B 2 52 ? 20.665 38.171 3.864 1.00 10.58 52 PHE B N 1
ATOM 634 C CA . PHE B 2 52 ? 21.606 38.925 3.043 1.00 11.69 52 PHE B CA 1
ATOM 635 C C . PHE B 2 52 ? 21.572 38.133 1.735 1.00 13.73 52 PHE B C 1
ATOM 636 O O . PHE B 2 52 ? 22.183 37.066 1.636 1.00 14.02 52 PHE B O 1
ATOM 644 N N . SER B 2 53 ? 20.878 38.661 0.736 1.00 16.01 53 SER B N 1
ATOM 645 C CA . SER B 2 53 ? 20.744 37.985 -0.556 1.00 18.96 53 SER B CA 1
ATOM 646 C C . SER B 2 53 ? 21.919 38.113 -1.527 1.00 19.32 53 SER B C 1
ATOM 647 O O . SER B 2 53 ? 22.015 37.366 -2.502 1.00 21.31 53 SER B O 1
ATOM 650 N N . ASP B 2 54 ? 22.804 39.062 -1.271 1.00 18.65 54 ASP B N 1
ATOM 651 C CA . ASP B 2 54 ? 23.947 39.293 -2.146 1.00 17.97 54 ASP B CA 1
ATOM 652 C C . ASP B 2 54 ? 25.259 38.655 -1.679 1.00 16.30 54 ASP B C 1
ATOM 653 O O . ASP B 2 54 ? 26.336 39.216 -1.885 1.00 17.02 54 ASP B O 1
ATOM 658 N N . ILE B 2 55 ? 25.160 37.505 -1.019 1.00 13.76 55 ILE B N 1
ATOM 659 C CA . ILE B 2 55 ? 26.346 36.791 -0.559 1.00 12.17 55 ILE B CA 1
ATOM 660 C C . ILE B 2 55 ? 26.102 35.289 -0.599 1.00 11.24 55 ILE B C 1
ATOM 661 O O . ILE B 2 55 ? 25.066 34.787 -0.143 1.00 12.99 55 ILE B O 1
ATOM 666 N N . THR B 2 56 ? 27.053 34.585 -1.193 1.00 9.77 56 THR B N 1
ATOM 667 C CA . THR B 2 56 ? 26.995 33.138 -1.335 1.00 9.45 56 THR B CA 1
ATOM 668 C C . THR B 2 56 ? 27.817 32.465 -0.235 1.00 9.06 56 THR B C 1
ATOM 669 O O . THR B 2 56 ? 28.968 32.841 0.007 1.00 9.23 56 THR B O 1
ATOM 673 N N . ILE B 2 57 ? 27.199 31.494 0.433 1.00 8.27 57 ILE B N 1
ATOM 674 C CA . ILE B 2 57 ? 27.814 30.739 1.520 1.00 9.19 57 ILE B CA 1
ATOM 675 C C . ILE B 2 57 ? 27.874 29.262 1.090 1.00 8.73 57 ILE B C 1
ATOM 676 O O . ILE B 2 57 ? 26.851 28.701 0.688 1.00 10.24 57 ILE B O 1
ATOM 681 N N . SER B 2 58 ? 29.055 28.647 1.167 1.00 8.35 58 SER B N 1
ATOM 682 C CA . SER B 2 58 ? 29.228 27.233 0.801 1.00 9.35 58 SER B CA 1
ATOM 683 C C . SER B 2 58 ? 29.940 26.460 1.914 1.00 7.78 58 SER B C 1
ATOM 684 O O . SER B 2 58 ? 30.653 27.041 2.738 1.00 7.59 58 SER B O 1
ATOM 687 N N . GLU B 2 59 ? 29.777 25.141 1.913 1.00 7.18 59 GLU B N 1
ATOM 688 C CA . GLU B 2 59 ? 30.428 24.309 2.916 1.00 7.11 59 GLU B CA 1
ATOM 689 C C . GLU B 2 59 ? 31.933 24.562 2.852 1.00 6.80 59 GLU B C 1
ATOM 690 O O . GLU B 2 59 ? 32.504 24.701 1.762 1.00 7.12 59 GLU B O 1
ATOM 696 N N . GLY B 2 60 ? 32.557 24.675 4.021 1.00 5.77 60 GLY B N 1
ATOM 697 C CA . GLY B 2 60 ? 33.990 24.865 4.073 1.00 6.82 60 GLY B CA 1
ATOM 698 C C . GLY B 2 60 ? 34.503 26.280 3.974 1.00 6.67 60 GLY B C 1
ATOM 699 O O . GLY B 2 60 ? 35.687 26.500 4.209 1.00 8.62 60 GLY B O 1
ATOM 700 N N . ASP B 2 61 ? 33.649 27.234 3.620 1.00 5.46 61 ASP B N 1
ATOM 701 C CA . ASP B 2 61 ? 34.088 28.621 3.507 1.00 5.12 61 ASP B CA 1
ATOM 702 C C . ASP B 2 61 ? 34.401 29.207 4.876 1.00 5.47 61 ASP B C 1
ATOM 703 O O . ASP B 2 61 ? 33.790 28.831 5.880 1.00 6.09 61 ASP B O 1
ATOM 708 N N . SER B 2 62 ? 35.350 30.134 4.898 1.00 5.32 62 SER B N 1
ATOM 709 C CA . SER B 2 62 ? 35.736 30.828 6.114 1.00 6.22 62 SER B CA 1
ATOM 710 C C . SER B 2 62 ? 34.917 32.100 6.173 1.00 5.88 62 SER B C 1
ATOM 711 O O . SER B 2 62 ? 34.962 32.932 5.253 1.00 6.28 62 SER B O 1
ATOM 714 N N . ILE B 2 63 ? 34.162 32.239 7.252 1.00 4.78 63 ILE B N 1
ATOM 715 C CA . ILE B 2 63 ? 33.294 33.381 7.434 1.00 5.12 63 ILE B CA 1
ATOM 716 C C . ILE B 2 63 ? 33.716 34.203 8.642 1.00 5.68 63 ILE B C 1
ATOM 717 O O . ILE B 2 63 ? 34.139 33.642 9.657 1.00 7.45 63 ILE B O 1
ATOM 722 N N . LYS B 2 64 ? 33.665 35.524 8.519 1.00 5.70 64 LYS B N 1
ATOM 723 C CA . LYS B 2 64 ? 33.961 36.399 9.651 1.00 5.45 64 LYS B CA 1
ATOM 724 C C . LYS B 2 64 ? 32.695 37.216 9.886 1.00 5.52 64 LYS B C 1
ATOM 725 O O .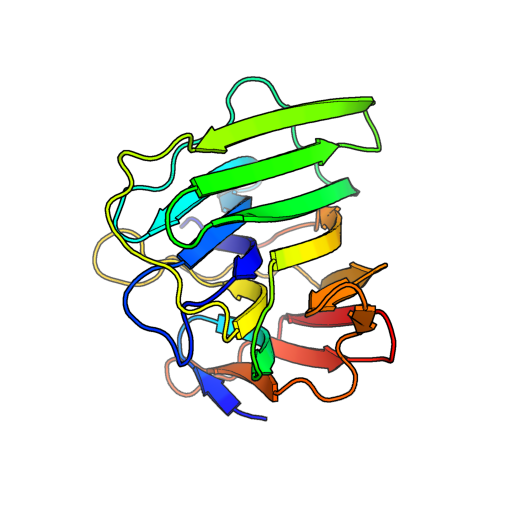 LYS B 2 64 ? 32.183 37.858 8.963 1.00 7.29 64 LYS B O 1
ATOM 731 N N . VAL B 2 65 ? 32.145 37.126 11.087 1.00 4.60 65 VAL B N 1
ATOM 732 C CA . VAL B 2 65 ? 30.940 37.874 11.427 1.00 5.02 65 VAL B CA 1
ATOM 733 C C . VAL B 2 65 ? 31.245 38.912 12.500 1.00 4.90 65 VAL B C 1
ATOM 734 O O . VAL B 2 65 ? 31.974 38.639 13.460 1.00 5.08 65 VAL B O 1
ATOM 738 N N . THR B 2 66 ? 30.611 40.074 12.376 1.00 3.89 66 THR B N 1
ATOM 739 C CA . THR B 2 66 ? 30.825 41.168 13.310 1.00 4.16 66 THR B CA 1
ATOM 740 C C . THR B 2 66 ? 29.568 42.000 13.527 1.00 3.86 66 THR B C 1
ATOM 741 O O . THR B 2 66 ? 28.859 42.303 12.564 1.00 4.41 66 THR B O 1
ATOM 745 N N . VAL B 2 67 ? 29.266 42.314 14.784 1.00 4.28 67 VAL B N 1
ATOM 746 C CA . VAL B 2 67 ? 28.171 43.240 15.098 1.00 4.07 67 VAL B CA 1
ATOM 747 C C . VAL B 2 67 ? 28.836 44.380 15.876 1.00 5.33 67 VAL B C 1
ATOM 748 O O . VAL B 2 67 ? 29.776 44.166 16.647 1.00 4.99 67 VAL B O 1
ATOM 752 N N . GLU B 2 68 ? 28.382 45.599 15.621 1.00 6.18 68 GLU B N 1
ATOM 753 C CA . GLU B 2 68 ? 28.914 46.787 16.275 1.00 7.61 68 GLU B CA 1
ATOM 754 C C . GLU B 2 68 ? 27.739 47.687 16.642 1.00 6.77 68 GLU B C 1
ATOM 755 O O . GLU B 2 68 ? 26.810 47.861 15.848 1.00 7.27 68 GLU B O 1
ATOM 761 N N . ALA B 2 69 ? 27.786 48.260 17.839 1.00 6.03 69 ALA B N 1
ATOM 762 C CA . ALA B 2 69 ? 26.735 49.160 18.305 1.00 5.47 69 ALA B CA 1
ATOM 763 C C . ALA B 2 69 ? 27.325 50.555 18.408 1.00 5.90 69 ALA B C 1
ATOM 764 O O . ALA B 2 69 ? 28.321 50.747 19.101 1.00 7.44 69 ALA B O 1
ATOM 766 N N . THR B 2 70 ? 26.743 51.511 17.699 1.00 5.25 70 THR B N 1
ATOM 767 C CA . THR B 2 70 ? 27.217 52.891 17.761 1.00 6.54 70 THR B CA 1
ATOM 768 C C . THR B 2 70 ? 26.463 53.674 18.853 1.00 6.92 70 THR B C 1
ATOM 769 O O . THR B 2 70 ? 26.855 54.782 19.243 1.00 9.32 70 THR B O 1
ATOM 773 N N . SER B 2 71 ? 25.369 53.096 19.320 1.00 7.32 71 SER B N 1
ATOM 774 C CA . SER B 2 71 ? 24.566 53.648 20.397 1.00 7.58 71 SER B CA 1
ATOM 775 C C . SER B 2 71 ? 23.661 52.488 20.813 1.00 7.94 71 SER B C 1
ATOM 776 O O . SER B 2 71 ? 23.733 51.397 20.227 1.00 7.86 71 SER B O 1
ATOM 779 N N . LYS B 2 72 ? 22.824 52.693 21.820 1.00 8.55 72 LYS B N 1
ATOM 780 C CA . LYS B 2 72 ? 21.925 51.626 22.255 1.00 9.36 72 LYS B CA 1
ATOM 781 C C . LYS B 2 72 ? 20.819 51.325 21.241 1.00 8.01 72 LYS B C 1
ATOM 782 O O . LYS B 2 72 ? 20.136 50.307 21.355 1.00 7.49 72 LYS B O 1
ATOM 788 N N . SER B 2 73 ? 20.684 52.184 20.230 1.00 7.88 73 SER B N 1
ATOM 789 C CA . SER B 2 73 ? 19.665 52.005 19.205 1.00 8.38 73 SER B CA 1
ATOM 790 C C . SER B 2 73 ? 20.179 52.121 17.766 1.00 8.08 73 SER B C 1
ATOM 791 O O . SER B 2 73 ? 19.396 52.368 16.842 1.00 9.20 73 SER B O 1
ATOM 794 N N . SER B 2 74 ? 21.481 51.929 17.561 1.00 5.48 74 SER B N 1
ATOM 795 C CA . SER B 2 74 ? 22.053 52.009 16.218 1.00 5.39 74 SER B CA 1
ATOM 796 C C . SER B 2 74 ? 23.317 51.163 16.136 1.00 4.25 74 SER B C 1
ATOM 797 O O . SER B 2 74 ? 23.977 50.925 17.152 1.00 4.67 74 SER B O 1
ATOM 800 N N . GLY B 2 75 ? 23.622 50.684 14.940 1.00 4.30 75 GLY B N 1
ATOM 801 C CA . GLY B 2 75 ? 24.810 49.868 14.755 1.00 4.03 75 GLY B CA 1
ATOM 802 C C . GLY B 2 75 ? 24.819 49.194 13.402 1.00 4.34 75 GLY B C 1
ATOM 803 O O . GLY B 2 75 ? 24.119 49.617 12.485 1.00 5.50 75 GLY B O 1
ATOM 804 N N . SER B 2 76 ? 25.549 48.090 13.291 1.00 4.50 76 SER B N 1
ATOM 805 C CA . SER B 2 76 ? 25.647 47.379 12.030 1.00 3.41 76 SER B CA 1
ATOM 806 C C . SER B 2 76 ? 25.939 45.890 12.227 1.00 4.60 76 SER B C 1
ATOM 807 O O . SER B 2 76 ? 26.391 45.449 13.296 1.00 4.32 76 SER B O 1
ATOM 810 N N . ALA B 2 77 ? 25.662 45.127 11.181 1.00 4.05 77 ALA B N 1
ATOM 811 C CA . ALA B 2 77 ? 25.910 43.698 11.175 1.00 4.16 77 ALA B CA 1
ATOM 812 C C . ALA B 2 77 ? 26.678 43.440 9.888 1.00 4.02 77 ALA B C 1
ATOM 813 O O . ALA B 2 77 ? 26.248 43.894 8.821 1.00 5.43 77 ALA B O 1
ATOM 815 N N . THR B 2 78 ? 27.779 42.705 9.987 1.00 4.06 78 THR B N 1
ATOM 816 C CA . THR B 2 78 ? 28.601 42.411 8.825 1.00 4.51 78 THR B CA 1
ATOM 817 C C . THR B 2 78 ? 28.955 40.942 8.722 1.00 5.08 78 THR B C 1
ATOM 818 O O . THR B 2 78 ? 29.296 40.299 9.727 1.00 4.78 78 THR B O 1
ATOM 822 N N . VAL B 2 79 ? 28.838 40.413 7.501 1.00 4.79 79 VAL B N 1
ATOM 823 C CA . VAL B 2 79 ? 29.183 39.027 7.198 1.00 4.94 79 VAL B CA 1
ATOM 824 C C . VAL B 2 79 ? 30.183 39.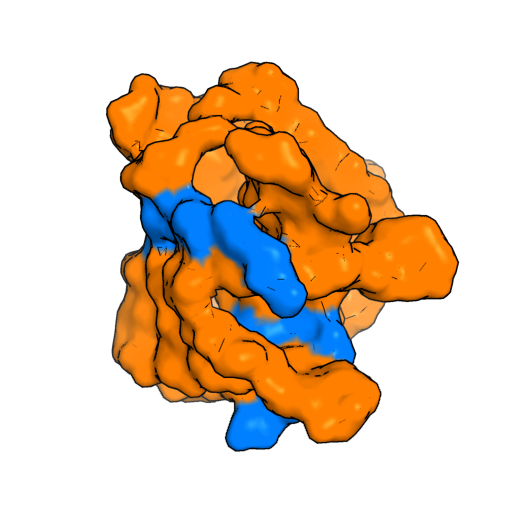064 6.046 1.00 5.26 79 VAL B C 1
ATOM 825 O O . VAL B 2 79 ? 29.907 39.623 4.972 1.00 5.91 79 VAL B O 1
ATOM 829 N N . GLU B 2 80 ? 31.368 38.536 6.293 1.00 5.21 80 GLU B N 1
ATOM 830 C CA . GLU B 2 80 ? 32.388 38.510 5.272 1.00 5.68 80 GLU B CA 1
ATOM 831 C C . GLU B 2 80 ? 32.758 37.075 4.969 1.00 5.39 80 GLU B C 1
ATOM 832 O O . GLU B 2 80 ? 33.019 36.291 5.879 1.00 6.22 80 GLU B O 1
ATOM 838 N N . ASN B 2 81 ? 32.709 36.715 3.696 1.00 4.92 81 ASN B N 1
ATOM 839 C CA . ASN B 2 81 ? 33.107 35.382 3.285 1.00 5.28 81 ASN B CA 1
ATOM 840 C C . ASN B 2 81 ? 34.562 35.554 2.853 1.00 6.01 81 ASN B C 1
ATOM 841 O O . ASN B 2 81 ? 34.843 36.052 1.758 1.00 6.96 81 ASN B O 1
ATOM 846 N N . LEU B 2 82 ? 35.485 35.191 3.734 1.00 6.25 82 LEU B N 1
ATOM 847 C CA . LEU B 2 82 ? 36.906 35.342 3.467 1.00 6.75 82 LEU B CA 1
ATOM 848 C C . LEU B 2 82 ? 37.378 34.535 2.279 1.00 7.79 82 LEU B C 1
ATOM 849 O O . LEU B 2 82 ? 38.247 34.986 1.531 1.00 10.21 82 LEU B O 1
ATOM 854 N N . THR B 2 83 ? 36.750 33.389 2.054 1.00 7.11 83 THR B N 1
ATOM 855 C CA . THR B 2 83 ? 37.118 32.503 0.958 1.00 7.58 83 THR B CA 1
ATOM 856 C C . THR B 2 83 ? 36.863 33.115 -0.417 1.00 8.32 83 THR B C 1
ATOM 857 O O . THR B 2 83 ? 37.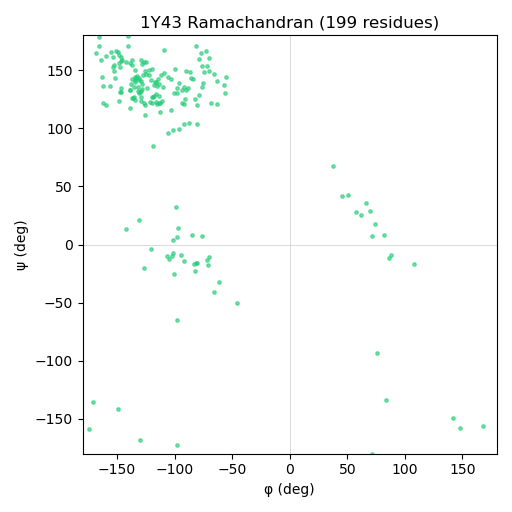669 32.963 -1.330 1.00 9.37 83 THR B O 1
ATOM 861 N N . THR B 2 84 ? 35.740 33.807 -0.559 1.00 7.67 84 THR B N 1
ATOM 862 C CA . THR B 2 84 ? 35.385 34.396 -1.840 1.00 8.17 84 THR B CA 1
ATOM 863 C C . THR B 2 84 ? 35.646 35.891 -1.940 1.00 9.06 84 THR B C 1
ATOM 864 O O . THR B 2 84 ? 35.490 36.476 -3.010 1.00 10.09 84 THR B O 1
ATOM 868 N N . GLY B 2 85 ? 35.968 36.520 -0.814 1.00 9.44 85 GLY B N 1
ATOM 869 C CA . GLY B 2 85 ? 36.210 37.953 -0.811 1.00 9.95 85 GLY B CA 1
ATOM 870 C C . GLY B 2 85 ? 34.950 38.810 -0.749 1.00 11.47 85 GLY B C 1
ATOM 871 O O . GLY B 2 85 ? 35.040 40.027 -0.916 1.00 13.76 85 GLY B O 1
ATOM 872 N N . GLN B 2 86 ? 33.783 38.201 -0.529 1.00 11.21 86 GLN B N 1
ATOM 873 C CA . GLN B 2 86 ? 32.504 38.939 -0.462 1.00 11.39 86 GLN B CA 1
ATOM 874 C C . GLN B 2 86 ? 32.287 39.473 0.959 1.00 10.85 86 GLN B C 1
ATOM 875 O O . GLN B 2 86 ? 32.570 38.785 1.930 1.00 11.44 86 GLN B O 1
ATOM 881 N N . SER B 2 87 ? 31.712 40.663 1.068 1.00 10.03 87 SER B N 1
ATOM 882 C CA . SER B 2 87 ? 31.450 41.276 2.361 1.00 10.00 87 SER B CA 1
ATOM 883 C C . SER B 2 87 ? 30.174 42.083 2.236 1.00 9.42 87 SER B C 1
ATOM 884 O O . SER B 2 87 ? 29.993 42.807 1.248 1.00 10.45 87 SER B O 1
ATOM 887 N N . VAL B 2 88 ? 29.259 41.893 3.182 1.00 7.03 88 VAL B N 1
ATOM 888 C CA . VAL B 2 88 ? 27.989 42.613 3.197 1.00 7.51 88 VAL B CA 1
ATOM 889 C C . VAL B 2 88 ? 27.759 43.182 4.594 1.00 6.55 88 VAL B C 1
ATOM 890 O O . VAL B 2 88 ? 28.084 42.544 5.601 1.00 6.68 88 VAL B O 1
ATOM 894 N N . THR B 2 89 ? 27.219 44.394 4.646 1.00 6.75 89 THR B N 1
ATOM 895 C CA . THR B 2 89 ? 26.946 45.049 5.920 1.00 6.92 89 THR B CA 1
ATOM 896 C C . THR B 2 89 ? 25.577 45.676 5.896 1.00 7.51 89 THR B C 1
ATOM 897 O O . THR B 2 89 ? 25.212 46.297 4.901 1.00 8.18 89 THR B O 1
ATOM 901 N N . HIS B 2 90 ? 24.817 45.491 6.970 1.00 6.47 90 HIS B N 1
ATOM 902 C CA . HIS B 2 90 ? 23.517 46.134 7.100 1.00 5.49 90 HIS B CA 1
ATOM 903 C C . HIS B 2 90 ? 23.675 47.157 8.217 1.00 5.48 90 HIS B C 1
ATOM 904 O O . HIS B 2 90 ? 24.111 46.810 9.317 1.00 4.78 90 HIS B O 1
ATOM 911 N N . THR B 2 91 ? 23.374 48.417 7.917 1.00 4.94 91 THR B N 1
ATOM 912 C CA . THR B 2 91 ? 23.473 49.477 8.900 1.00 6.15 91 THR B CA 1
ATOM 913 C C . THR B 2 91 ? 22.089 49.813 9.460 1.00 7.24 91 THR B C 1
ATOM 914 O O . THR B 2 91 ? 21.120 49.960 8.703 1.00 8.43 91 THR B O 1
ATOM 918 N N . PHE B 2 92 ? 21.992 49.854 10.782 1.00 7.46 92 PHE B N 1
ATOM 919 C CA . PHE B 2 92 ? 20.758 50.194 11.470 1.00 10.04 92 PHE B CA 1
ATOM 920 C C . PHE B 2 92 ? 21.004 51.613 11.977 1.00 12.87 92 PHE B C 1
ATOM 921 O O . PHE B 2 92 ? 21.611 51.793 13.027 1.00 11.24 92 PHE B O 1
ATOM 929 N N . SER B 2 93 ? 20.551 52.619 11.231 1.00 17.73 93 SER B N 1
ATOM 930 C CA . SER B 2 93 ? 20.771 54.028 11.595 1.00 22.52 93 SER B CA 1
ATOM 931 C C . SER B 2 93 ? 19.945 54.495 12.779 1.00 25.65 93 SER B C 1
ATOM 932 O O . SER B 2 93 ? 20.197 55.552 13.359 1.00 27.05 93 SER B O 1
ATOM 935 N N . GLY B 2 94 ? 18.961 53.686 13.131 1.00 28.53 94 GLY B N 1
ATOM 936 C CA . GLY B 2 94 ? 18.074 53.993 14.229 1.00 31.35 94 GLY B CA 1
ATOM 937 C C . GLY B 2 94 ? 16.774 53.357 13.784 1.00 33.85 94 GLY B C 1
ATOM 938 O O . GLY B 2 94 ? 16.794 52.467 12.918 1.00 33.72 94 GLY B O 1
ATOM 939 N N . ASN B 2 95 ? 15.650 53.825 14.321 1.00 35.13 95 ASN B N 1
ATOM 940 C CA . ASN B 2 95 ? 14.337 53.287 13.967 1.00 36.37 95 ASN B CA 1
ATOM 941 C C . ASN B 2 95 ? 14.224 51.807 14.350 1.00 35.13 95 ASN B C 1
ATOM 942 O O . ASN B 2 95 ? 13.418 51.061 13.783 1.00 36.34 95 ASN B O 1
ATOM 947 N N . VAL B 2 96 ? 15.010 51.386 15.336 1.00 32.46 96 VAL B N 1
ATOM 948 C CA . VAL B 2 96 ? 14.975 49.996 15.752 1.00 30.06 96 VAL B CA 1
ATOM 949 C C . VAL B 2 96 ? 13.801 49.761 16.695 1.00 28.82 96 VAL B C 1
ATOM 950 O O . VAL B 2 96 ? 13.173 50.712 17.165 1.00 28.82 96 VAL B O 1
ATOM 954 N N . GLU B 2 97 ? 13.532 48.493 17.003 1.00 26.55 97 GLU B N 1
ATOM 955 C CA . GLU B 2 97 ? 12.406 48.166 17.872 1.00 24.77 97 GLU B CA 1
ATOM 956 C C . GLU B 2 97 ? 12.786 47.853 19.315 1.00 22.90 97 GLU B C 1
ATOM 957 O O . GLU B 2 97 ? 11.915 47.486 20.120 1.00 23.06 97 GLU B O 1
ATOM 963 N N . GLY B 2 98 ? 14.075 47.993 19.637 1.00 19.78 98 GLY B N 1
ATOM 964 C CA . GLY B 2 98 ? 14.529 47.715 20.987 1.00 16.58 98 GLY B CA 1
ATOM 965 C C . GLY B 2 98 ? 15.893 48.286 21.319 1.00 14.06 98 GLY B C 1
ATOM 966 O O . GLY B 2 98 ? 16.788 48.339 20.469 1.00 15.37 98 GLY B O 1
ATOM 967 N N . ASP B 2 99 ? 16.051 48.720 22.562 1.00 10.86 99 ASP B N 1
ATOM 968 C CA . ASP B 2 99 ? 17.309 49.294 23.023 1.00 10.43 99 ASP B CA 1
ATOM 969 C C . ASP B 2 99 ? 18.210 48.247 23.625 1.00 9.04 99 ASP B C 1
ATOM 970 O O . ASP B 2 99 ? 17.772 47.425 24.417 1.00 8.09 99 ASP B O 1
ATOM 975 N N . LEU B 2 100 ? 19.487 48.301 23.259 1.00 8.19 100 LEU B N 1
ATOM 976 C CA . LEU B 2 100 ? 20.471 47.381 23.796 1.00 6.83 100 LEU B CA 1
ATOM 977 C C . LEU B 2 100 ? 20.838 47.809 25.215 1.00 7.04 100 LEU B C 1
ATOM 978 O O . LEU B 2 100 ? 20.680 48.973 25.573 1.00 8.23 100 LEU B O 1
ATOM 983 N N . CYS B 2 101 ? 21.276 46.858 26.035 1.00 6.67 101 CYS B N 1
ATOM 984 C CA . CYS B 2 101 ? 21.764 47.167 27.383 1.00 7.22 101 CYS B CA 1
ATOM 985 C C . CYS B 2 101 ? 23.293 47.157 27.302 1.00 6.28 101 CYS B C 1
ATOM 986 O O . CYS B 2 101 ? 23.969 47.753 28.133 1.00 6.40 101 CYS B O 1
ATOM 989 N N . GLU B 2 102 ? 23.816 46.409 26.326 1.00 5.69 102 GLU B N 1
ATOM 990 C CA . GLU B 2 102 ? 25.251 46.229 26.108 1.00 6.03 102 GLU B CA 1
ATOM 991 C C . GLU B 2 102 ? 25.901 45.457 27.259 1.00 5.91 102 GLU B C 1
ATOM 992 O O . GLU B 2 102 ? 27.063 45.681 27.610 1.00 6.30 102 GLU B O 1
ATOM 998 N N . THR B 2 103 ? 25.147 44.501 27.807 1.00 5.22 103 THR B N 1
ATOM 999 C CA . THR B 2 103 ? 25.620 43.689 28.920 1.00 4.98 103 THR B CA 1
ATOM 1000 C C . THR B 2 103 ? 26.022 42.267 28.553 1.00 5.03 103 THR B C 1
ATOM 1001 O O . THR B 2 103 ? 26.601 41.568 29.375 1.00 5.42 103 THR B O 1
ATOM 1005 N N . ASN B 2 104 ? 25.682 41.813 27.347 1.00 4.54 104 ASN B N 1
ATOM 1006 C CA . ASN B 2 104 ? 26.088 40.460 26.930 1.00 4.68 104 ASN B CA 1
ATOM 1007 C C . ASN B 2 104 ? 26.768 40.502 25.554 1.00 4.24 104 ASN B C 1
ATOM 1008 O O . ASN B 2 104 ? 26.370 41.285 24.688 1.00 4.64 104 ASN B O 1
ATOM 1013 N N . ALA B 2 105 ? 27.817 39.704 25.388 1.00 3.95 105 ALA B N 1
ATOM 1014 C CA . ALA B 2 105 ? 28.533 39.563 24.114 1.00 3.39 105 ALA B CA 1
ATOM 1015 C C . ALA B 2 105 ? 28.595 38.045 23.991 1.00 3.81 105 ALA B C 1
ATOM 1016 O O . ALA B 2 105 ? 28.994 37.371 24.938 1.00 4.92 105 ALA B O 1
ATOM 1018 N N . GLU B 2 106 ? 28.207 37.491 22.850 1.00 2.89 106 GLU B N 1
ATOM 1019 C CA . GLU B 2 106 ? 28.185 36.029 22.724 1.00 3.04 106 GLU B CA 1
ATOM 1020 C C . GLU B 2 106 ? 28.514 35.461 21.353 1.00 2.00 106 GLU B C 1
ATOM 1021 O O . GLU B 2 106 ? 28.417 36.159 20.347 1.00 3.22 106 GLU B O 1
ATOM 1027 N N . TRP B 2 107 ? 28.943 34.189 21.364 1.00 2.62 107 TRP B N 1
ATOM 1028 C CA . TRP B 2 107 ? 29.301 33.390 20.189 1.00 2.46 107 TRP B CA 1
ATOM 1029 C C . TRP B 2 107 ? 28.411 32.169 20.388 1.00 3.36 107 TRP B C 1
ATOM 1030 O O . TRP B 2 107 ? 28.650 31.362 21.296 1.00 3.64 107 TRP B O 1
ATOM 1041 N N . ILE B 2 108 ? 27.408 32.013 19.523 1.00 3.59 108 ILE B N 1
ATOM 1042 C CA . ILE B 2 108 ? 26.401 30.971 19.712 1.00 3.79 108 ILE B CA 1
ATOM 1043 C C . ILE B 2 108 ? 26.036 30.099 18.508 1.00 4.16 108 ILE B C 1
ATOM 1044 O O . ILE B 2 108 ? 26.094 30.548 17.369 1.00 3.87 108 ILE B O 1
ATOM 1049 N N . VAL B 2 109 ? 25.747 28.823 18.798 1.00 3.79 109 VAL B N 1
ATOM 1050 C CA . VAL B 2 109 ? 25.222 27.879 17.819 1.00 3.72 109 VAL B CA 1
ATOM 1051 C C . VAL B 2 109 ? 23.814 27.636 18.400 1.00 4.27 109 VAL B C 1
ATOM 1052 O O . VAL B 2 109 ? 23.654 27.227 19.558 1.00 3.71 109 VAL B O 1
ATOM 1056 N N . GLU B 2 110 ? 22.796 27.916 17.604 1.00 4.37 110 GLU B N 1
ATOM 1057 C CA . GLU B 2 110 ? 21.425 27.824 18.076 1.00 4.63 110 GLU B CA 1
ATOM 1058 C C . GLU B 2 110 ? 20.489 26.895 17.326 1.00 5.05 110 GLU B C 1
ATOM 1059 O O . GLU B 2 110 ? 20.647 26.656 16.122 1.00 5.55 110 GLU B O 1
ATOM 1065 N N . ASP B 2 111 ? 19.526 26.356 18.072 1.00 5.10 111 ASP B N 1
ATOM 1066 C CA . ASP B 2 111 ? 18.469 25.546 17.490 1.00 5.50 111 ASP B CA 1
ATOM 1067 C C . ASP B 2 111 ? 17.338 26.589 17.476 1.00 6.37 111 ASP B C 1
ATOM 1068 O O . ASP B 2 111 ? 16.731 26.875 18.509 1.00 7.56 111 ASP B O 1
ATOM 1073 N N . PHE B 2 112 ? 17.114 27.213 16.324 1.00 7.10 112 PHE B N 1
ATOM 1074 C CA . PHE B 2 112 ? 16.113 28.271 16.214 1.00 7.50 112 PHE B CA 1
ATOM 1075 C C . PHE B 2 112 ? 14.653 27.819 16.110 1.00 8.76 112 PHE B C 1
ATOM 1076 O O . PHE B 2 112 ? 14.368 26.674 15.776 1.00 8.18 112 PHE B O 1
ATOM 1084 N N . GLU B 2 113 ? 13.733 28.722 16.432 1.00 11.22 113 GLU B N 1
ATOM 1085 C CA . GLU B 2 113 ? 12.298 28.413 16.364 1.00 13.75 113 GLU B CA 1
ATOM 1086 C C . GLU B 2 113 ? 11.844 28.406 14.918 1.00 12.17 113 GLU B C 1
ATOM 1087 O O . GLU B 2 113 ? 12.259 29.255 14.130 1.00 10.71 113 GLU B O 1
ATOM 1093 N N . SER B 2 114 ? 10.995 27.445 14.577 1.00 11.57 114 SER B N 1
ATOM 1094 C CA . SER B 2 114 ? 10.445 27.349 13.232 1.00 12.01 114 SER B CA 1
ATOM 1095 C C . SER B 2 114 ? 9.226 26.459 13.314 1.00 12.89 114 SER B C 1
ATOM 1096 O O . SER B 2 114 ? 9.313 25.316 13.758 1.00 14.94 114 SER B O 1
ATOM 1099 N N . GLY B 2 115 ? 8.088 26.998 12.901 1.00 13.09 115 GLY B N 1
ATOM 1100 C CA . GLY B 2 115 ? 6.851 26.253 12.962 1.00 13.61 115 GLY B CA 1
ATOM 1101 C C . GLY B 2 115 ? 6.278 26.374 14.361 1.00 13.80 115 GLY B C 1
ATOM 1102 O O . GLY B 2 115 ? 6.264 27.456 14.944 1.00 13.75 115 GLY B O 1
ATOM 1103 N N . ASP B 2 116 ? 5.853 25.247 14.920 1.00 15.67 116 ASP B N 1
ATOM 1104 C CA . ASP B 2 116 ? 5.258 25.226 16.256 1.00 18.25 116 ASP B CA 1
ATOM 1105 C C . ASP B 2 116 ? 6.274 25.184 17.387 1.00 19.49 116 ASP B C 1
ATOM 1106 O O . ASP B 2 116 ? 5.911 25.392 18.549 1.00 19.43 116 ASP B O 1
ATOM 1111 N N . SER B 2 117 ? 7.520 24.832 17.075 1.00 19.35 117 SER B N 1
ATOM 1112 C CA . SER B 2 117 ? 8.557 24.749 18.098 1.00 19.79 117 SER B CA 1
ATOM 1113 C C . SER B 2 117 ? 9.939 25.078 17.509 1.00 18.70 117 SER B C 1
ATOM 1114 O O . SER B 2 117 ? 10.088 26.021 16.713 1.00 19.72 117 SER B O 1
ATOM 1117 N N . LEU B 2 118 ? 10.959 24.352 17.953 1.00 15.46 118 LEU B N 1
ATOM 1118 C CA . LEU B 2 118 ? 12.306 24.575 17.444 1.00 13.00 118 LEU B CA 1
ATOM 1119 C C . LEU B 2 118 ? 12.499 23.667 16.243 1.00 11.42 118 LEU B C 1
ATOM 1120 O O . LEU B 2 118 ? 11.890 22.592 16.155 1.00 11.78 118 LEU B O 1
ATOM 1125 N N . VAL B 2 119 ? 13.318 24.117 15.304 1.00 8.54 119 VAL B N 1
ATOM 1126 C CA . VAL B 2 119 ? 13.609 23.336 14.114 1.00 8.36 119 VAL B CA 1
ATOM 1127 C C . VAL B 2 119 ? 14.380 22.065 14.522 1.00 7.48 119 VAL B C 1
ATOM 1128 O O . VAL B 2 119 ? 15.089 22.053 15.532 1.00 6.56 119 VAL B O 1
ATOM 1132 N N . ALA B 2 120 ? 14.162 20.969 13.801 1.00 7.75 120 ALA B N 1
ATOM 1133 C CA . ALA B 2 120 ? 14.876 19.726 14.097 1.00 7.86 120 ALA B CA 1
ATOM 1134 C C . ALA B 2 120 ? 16.342 20.118 14.003 1.00 7.89 120 ALA B C 1
ATOM 1135 O O . ALA B 2 120 ? 16.756 20.767 13.030 1.00 8.29 120 ALA B O 1
ATOM 1137 N N . PHE B 2 121 ? 17.102 19.754 15.028 1.00 7.63 121 PHE B N 1
ATOM 1138 C CA . PHE B 2 121 ? 18.507 20.125 15.145 1.00 6.66 121 PHE B CA 1
ATOM 1139 C C . PHE B 2 121 ? 19.492 19.278 14.334 1.00 6.25 121 PHE B C 1
ATOM 1140 O O . PHE B 2 121 ? 19.613 18.076 14.538 1.00 7.20 121 PHE B O 1
ATOM 1148 N N . ALA B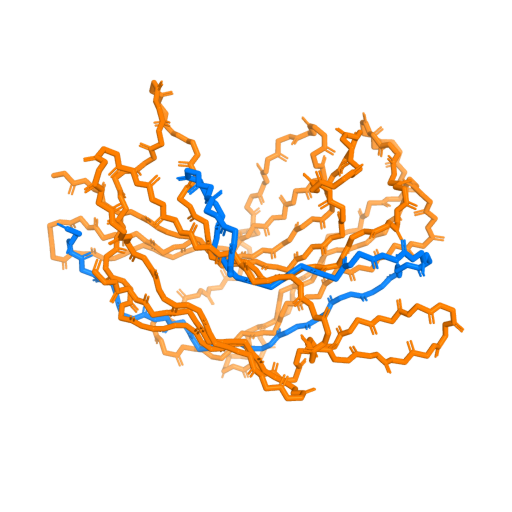 2 122 ? 20.212 19.932 13.425 1.00 5.69 122 ALA B N 1
ATOM 1149 C CA . ALA B 2 122 ? 21.178 19.258 12.563 1.00 5.21 122 ALA B CA 1
ATOM 1150 C C . ALA B 2 122 ? 22.482 18.843 13.259 1.00 5.45 122 ALA B C 1
ATOM 1151 O O . ALA B 2 122 ? 22.930 19.489 14.207 1.00 5.22 122 ALA B O 1
ATOM 1153 N N . ASP B 2 123 ? 23.072 17.745 12.788 1.00 5.54 123 ASP B N 1
ATOM 1154 C CA . ASP B 2 123 ? 24.374 17.305 13.293 1.00 6.00 123 ASP B CA 1
ATOM 1155 C C . ASP B 2 123 ? 25.367 18.068 12.405 1.00 5.84 123 ASP B C 1
ATOM 1156 O O . ASP B 2 123 ? 25.546 17.751 11.230 1.00 6.18 123 ASP B O 1
ATOM 1161 N N . PHE B 2 124 ? 25.981 19.098 12.972 1.00 6.37 124 PHE B N 1
ATOM 1162 C CA . PHE B 2 124 ? 26.941 19.942 12.259 1.00 5.89 124 PHE B CA 1
ATOM 1163 C C . PHE B 2 124 ? 28.395 19.555 12.538 1.00 7.17 124 PHE B C 1
ATOM 1164 O O . PHE B 2 124 ? 29.309 20.278 12.140 1.00 7.52 124 PHE B O 1
ATOM 1172 N N . GLY B 2 125 ? 28.604 18.451 13.258 1.00 6.56 125 GLY B N 1
ATOM 1173 C CA . GLY B 2 125 ? 29.948 18.025 13.593 1.00 7.78 125 GLY B CA 1
ATOM 1174 C C . GLY B 2 125 ? 30.469 18.910 14.700 1.00 7.53 125 GLY B C 1
ATOM 1175 O O . GLY B 2 125 ? 30.177 18.694 15.872 1.00 8.75 125 GLY B O 1
ATOM 1176 N N . SER B 2 126 ? 31.174 19.963 14.321 1.00 8.22 126 SER B N 1
ATOM 1177 C CA . SER B 2 126 ? 31.723 20.896 15.290 1.00 9.88 126 SER B CA 1
ATOM 1178 C C . SER B 2 126 ? 31.846 22.261 14.624 1.00 9.51 126 SER B C 1
ATOM 1179 O O . SER B 2 126 ? 31.956 22.345 13.393 1.00 10.46 126 SER B O 1
ATOM 1182 N N . VAL B 2 127 ? 31.712 23.320 15.414 1.00 8.05 127 VAL B N 1
ATOM 1183 C CA . VAL B 2 127 ? 31.873 24.685 14.921 1.00 7.20 127 VAL B CA 1
ATOM 1184 C C . VAL B 2 127 ? 32.848 25.352 15.879 1.00 6.30 127 VAL B C 1
ATOM 1185 O O . VAL B 2 127 ? 32.674 25.285 17.098 1.00 6.84 127 VAL B O 1
ATOM 1189 N N . THR B 2 128 ? 33.908 25.936 15.338 1.00 5.83 128 THR B N 1
ATOM 1190 C CA . THR B 2 128 ? 34.868 26.640 16.171 1.00 6.35 128 THR B CA 1
ATOM 1191 C C . THR B 2 128 ? 34.966 28.094 15.732 1.00 5.45 128 THR B C 1
ATOM 1192 O O . THR B 2 128 ? 35.177 28.382 14.551 1.00 6.30 128 THR B O 1
ATOM 1196 N N . PHE B 2 129 ? 34.712 28.996 16.668 1.00 4.85 129 PHE B N 1
ATOM 1197 C CA . PHE B 2 129 ? 34.848 30.423 16.419 1.00 4.72 129 PHE B CA 1
ATOM 1198 C C . PHE B 2 129 ? 36.283 30.760 16.831 1.00 5.53 129 PHE B C 1
ATOM 1199 O O . PHE B 2 129 ? 36.675 30.484 17.969 1.00 6.83 129 PHE B O 1
ATOM 1207 N N . THR B 2 130 ? 37.083 31.280 15.915 1.00 5.42 130 THR B N 1
ATOM 1208 C CA . THR B 2 130 ? 38.439 31.684 16.248 1.00 6.22 130 THR B CA 1
ATOM 1209 C C . THR B 2 130 ? 38.435 33.202 16.204 1.00 6.05 130 THR B C 1
ATOM 1210 O O . THR B 2 130 ? 37.495 33.820 15.693 1.00 5.80 130 THR B O 1
ATOM 1214 N N . ASN B 2 131 ? 39.499 33.804 16.728 1.00 6.92 131 ASN B N 1
ATOM 1215 C CA . ASN B 2 131 ? 39.612 35.261 16.783 1.00 7.80 131 ASN B CA 1
ATOM 1216 C C . ASN B 2 131 ? 38.313 35.805 17.411 1.00 7.13 131 ASN B C 1
ATOM 1217 O O . ASN B 2 131 ? 37.715 36.776 16.926 1.00 8.10 131 ASN B O 1
ATOM 1222 N N . ALA B 2 132 ? 37.865 35.115 18.456 1.00 5.82 132 ALA B N 1
ATOM 1223 C CA . ALA B 2 132 ? 36.652 35.452 19.195 1.00 6.42 132 ALA B CA 1
ATOM 1224 C C . ALA B 2 132 ? 36.977 36.578 20.159 1.00 6.34 132 ALA B C 1
ATOM 1225 O O . ALA B 2 132 ? 37.594 36.349 21.204 1.00 6.97 132 ALA B O 1
ATOM 1227 N N . GLU B 2 133 ? 36.556 37.787 19.805 1.00 6.35 133 GLU B N 1
ATOM 1228 C CA . GLU B 2 133 ? 36.850 38.973 20.598 1.00 7.00 133 GLU B CA 1
ATOM 1229 C C . GLU B 2 133 ? 35.657 39.901 20.753 1.00 6.55 133 GLU B C 1
ATOM 1230 O O . GLU B 2 133 ? 34.868 40.076 19.817 1.00 6.45 133 GLU B O 1
ATOM 1236 N N . ALA B 2 134 ? 35.536 40.486 21.943 1.00 6.59 134 ALA B N 1
ATOM 1237 C CA . ALA B 2 134 ? 34.483 41.457 22.251 1.00 6.09 134 ALA B CA 1
ATOM 1238 C C . ALA B 2 134 ? 35.188 42.739 22.697 1.00 7.21 134 ALA B C 1
ATOM 1239 O O . ALA B 2 134 ? 36.250 42.673 23.317 1.00 8.99 134 ALA B O 1
ATOM 1241 N N . THR B 2 135 ? 34.617 43.895 22.384 1.00 6.53 135 THR B N 1
ATOM 1242 C CA . THR B 2 135 ? 35.216 45.165 22.771 1.00 7.38 135 THR B CA 1
ATOM 1243 C C . THR B 2 135 ? 34.303 45.846 23.771 1.00 7.76 135 THR B C 1
ATOM 1244 O O . THR B 2 135 ? 33.114 46.016 23.518 1.00 7.81 135 THR B O 1
ATOM 1248 N N . SER B 2 136 ? 34.882 46.230 24.902 1.00 9.94 136 SER B N 1
ATOM 1249 C CA . SER B 2 136 ? 34.162 46.882 25.983 1.00 12.31 136 SER B CA 1
ATOM 1250 C C . SER B 2 136 ? 35.029 48.028 26.484 1.00 13.08 136 SER B C 1
ATOM 1251 O O . SER B 2 136 ? 36.193 47.826 26.807 1.00 11.70 136 SER B O 1
ATOM 1254 N N . GLY B 2 137 ? 34.475 49.238 26.521 1.00 14.69 137 GLY B N 1
ATOM 1255 C CA . GLY B 2 137 ? 35.237 50.383 26.993 1.00 16.13 137 GLY B CA 1
ATOM 1256 C C . GLY B 2 137 ? 36.522 50.639 26.226 1.00 16.95 137 GLY B C 1
ATOM 1257 O O . GLY B 2 137 ? 37.485 51.190 26.774 1.00 17.63 137 GLY B O 1
ATOM 1258 N N . GLY B 2 138 ? 36.539 50.232 24.960 1.00 16.86 138 GLY B N 1
ATOM 1259 C CA . GLY B 2 138 ? 37.708 50.431 24.117 1.00 17.48 138 GLY B CA 1
ATOM 1260 C C . GLY B 2 138 ? 38.745 49.323 24.175 1.00 18.36 138 GLY B C 1
ATOM 1261 O O . GLY B 2 138 ? 39.677 49.312 23.355 1.00 20.44 138 GLY B O 1
ATOM 1262 N N . SER B 2 139 ? 38.578 48.388 25.117 1.00 16.90 139 SER B N 1
ATOM 1263 C CA . SER B 2 139 ? 39.502 47.265 25.316 1.00 15.94 139 SER B CA 1
ATOM 1264 C C . SER B 2 139 ? 38.911 45.943 24.807 1.00 13.68 139 SER B C 1
ATOM 1265 O O . SER B 2 139 ? 37.710 45.717 24.917 1.00 11.69 139 SER B O 1
ATOM 1268 N N . THR B 2 140 ? 39.752 45.079 24.243 1.00 13.31 140 THR B N 1
ATOM 1269 C CA . THR B 2 140 ? 39.284 43.794 23.727 1.00 14.15 140 THR B CA 1
ATOM 1270 C C . THR B 2 140 ? 39.484 42.661 24.732 1.00 13.71 140 THR B C 1
ATOM 1271 O O . THR B 2 140 ? 40.514 42.586 25.419 1.00 14.06 140 THR B O 1
ATOM 1275 N N . VAL B 2 141 ? 38.490 41.783 24.824 1.00 12.65 141 VAL B N 1
ATOM 1276 C CA . VAL B 2 141 ? 38.538 40.636 25.731 1.00 13.23 141 VAL B CA 1
ATOM 1277 C C . VAL B 2 141 ? 38.079 39.405 24.982 1.00 11.65 141 VAL B C 1
ATOM 1278 O O . VAL B 2 141 ? 37.276 39.491 24.043 1.00 11.06 141 VAL B O 1
ATOM 1282 N N . GLY B 2 142 ? 38.616 38.266 25.393 1.00 11.45 142 GLY B N 1
ATOM 1283 C CA . GLY B 2 142 ? 38.259 36.998 24.788 1.00 9.63 142 GLY B CA 1
ATOM 1284 C C . GLY B 2 142 ? 37.202 36.277 25.608 1.00 9.31 142 GLY B C 1
ATOM 1285 O O . GLY B 2 142 ? 36.705 36.813 26.607 1.00 9.81 142 GLY B O 1
ATOM 1286 N N . PRO B 2 143 ? 36.887 35.028 25.252 1.00 9.39 143 PRO B N 1
ATOM 1287 C CA . PRO B 2 143 ? 35.876 34.230 25.964 1.00 9.85 143 PRO B CA 1
ATOM 1288 C C . PRO B 2 143 ? 36.300 33.446 27.220 1.00 10.50 143 PRO B C 1
ATOM 1289 O O . PRO B 2 143 ? 35.491 32.709 27.780 1.00 10.41 143 PRO B O 1
ATOM 1293 N N . SER B 2 144 ? 37.527 33.654 27.695 1.00 11.18 144 SER B N 1
ATOM 1294 C CA . SER B 2 144 ? 38.058 32.932 28.861 1.00 12.42 144 SER B CA 1
ATOM 1295 C C . SER B 2 144 ? 37.112 32.838 30.062 1.00 11.69 144 SER B C 1
ATOM 1296 O O . SER B 2 144 ? 36.871 31.753 30.596 1.00 11.93 144 SER B O 1
ATOM 1299 N N . ASP B 2 145 ? 36.561 33.984 30.457 1.00 10.34 145 ASP B N 1
ATOM 1300 C CA . ASP B 2 145 ? 35.684 34.059 31.623 1.00 10.45 145 ASP B CA 1
ATOM 1301 C C . ASP B 2 145 ? 34.198 34.002 31.296 1.00 10.17 145 ASP B C 1
ATOM 1302 O O . ASP B 2 145 ? 33.349 34.292 32.154 1.00 11.00 145 ASP B O 1
ATOM 1307 N N . ALA B 2 146 ? 33.886 33.600 30.069 1.00 8.83 146 ALA B N 1
ATOM 1308 C CA . ALA B 2 146 ? 32.502 33.529 29.629 1.00 8.12 146 ALA B CA 1
ATOM 1309 C C . ALA B 2 146 ? 31.733 32.383 30.260 1.00 8.12 146 ALA B C 1
ATOM 1310 O O . ALA B 2 146 ? 32.311 31.396 30.718 1.00 9.43 146 ALA B O 1
ATOM 1312 N N . THR B 2 147 ? 30.428 32.568 30.359 1.00 7.08 147 THR B N 1
ATOM 1313 C CA . THR B 2 147 ? 29.548 31.538 30.862 1.00 8.19 147 THR B CA 1
ATOM 1314 C C . THR B 2 147 ? 29.345 30.553 29.694 1.00 7.72 147 THR B C 1
ATOM 1315 O O . THR B 2 147 ? 29.039 30.963 28.574 1.00 7.60 147 THR B O 1
ATOM 1319 N N . VAL B 2 148 ? 29.555 29.270 29.947 1.00 7.47 148 VAL B N 1
ATOM 1320 C CA . VAL B 2 148 ? 29.412 28.254 28.912 1.00 7.86 148 VAL B CA 1
ATOM 1321 C C . VAL B 2 148 ? 28.012 27.671 28.935 1.00 8.31 148 VAL B C 1
ATOM 1322 O O . VAL B 2 148 ? 27.498 27.326 30.006 1.00 9.17 148 VAL B O 1
ATOM 1326 N N . MET B 2 149 ? 27.405 27.577 27.759 1.00 8.09 149 MET B N 1
ATOM 1327 C CA . MET B 2 149 ? 26.056 27.046 27.623 1.00 9.74 149 MET B CA 1
ATOM 1328 C C . MET B 2 149 ? 25.991 25.889 26.641 1.00 7.39 149 MET B C 1
ATOM 1329 O O . MET B 2 149 ? 26.747 25.850 25.667 1.00 5.63 149 MET B O 1
ATOM 1334 N N . ASP B 2 150 ? 25.103 24.936 26.921 1.00 7.56 150 ASP B N 1
ATOM 1335 C CA . ASP B 2 150 ? 24.884 23.799 26.037 1.00 6.59 150 ASP B CA 1
ATOM 1336 C C . ASP B 2 150 ? 23.405 23.498 25.935 1.00 6.00 150 ASP B C 1
ATOM 1337 O O . ASP B 2 150 ? 22.633 23.847 26.822 1.00 6.49 150 ASP B O 1
ATOM 1342 N N . ILE B 2 151 ? 23.026 22.858 24.836 1.00 6.29 151 ILE B N 1
ATOM 1343 C CA . ILE B 2 151 ? 21.638 22.518 24.571 1.00 7.12 151 ILE B CA 1
ATOM 1344 C C . ILE B 2 151 ? 21.232 21.161 25.160 1.00 8.72 151 ILE B C 1
ATOM 1345 O O . ILE B 2 151 ? 21.940 20.155 25.021 1.00 8.11 151 ILE B O 1
ATOM 1350 N N . GLU B 2 152 ? 20.074 21.152 25.802 1.00 10.57 152 GLU B N 1
ATOM 1351 C CA . GLU B 2 152 ? 19.518 19.950 26.396 1.00 14.45 152 GLU B CA 1
ATOM 1352 C C . GLU B 2 152 ? 18.019 19.965 26.091 1.00 15.00 152 GLU B C 1
ATOM 1353 O O . GLU B 2 152 ? 17.326 20.913 26.459 1.00 15.00 152 GLU B O 1
ATOM 1359 N N . GLN B 2 153 ? 17.553 18.963 25.346 1.00 15.91 153 GLN B N 1
ATOM 1360 C CA . GLN B 2 153 ? 16.143 18.841 24.976 1.00 18.27 153 GLN B CA 1
ATOM 1361 C C . GLN B 2 153 ? 15.663 17.432 25.177 1.00 20.72 153 GLN B C 1
ATOM 1362 O O . GLN B 2 153 ? 16.381 16.486 24.875 1.00 21.90 153 GLN B O 1
ATOM 1368 N N . ASP B 2 154 ? 14.430 17.296 25.653 1.00 24.87 154 ASP B N 1
ATOM 1369 C CA . ASP B 2 154 ? 13.810 15.985 25.879 1.00 26.72 154 ASP B CA 1
ATOM 1370 C C . ASP B 2 154 ? 14.705 14.979 26.577 1.00 26.53 154 ASP B C 1
ATOM 1371 O O . ASP B 2 154 ? 14.715 13.801 26.213 1.00 27.11 154 ASP B O 1
ATOM 1376 N N . GLY B 2 155 ? 15.435 15.439 27.586 1.00 26.45 155 GLY B N 1
ATOM 1377 C CA . GLY B 2 155 ? 16.318 14.548 28.309 1.00 25.64 155 GLY B CA 1
ATOM 1378 C C . GLY B 2 155 ? 17.516 14.103 27.502 1.00 24.78 155 GLY B C 1
ATOM 1379 O O . GLY B 2 155 ? 18.055 13.013 27.720 1.00 27.17 155 GLY B O 1
ATOM 1380 N N . SER B 2 156 ? 17.944 14.941 26.568 1.00 22.68 156 SER B N 1
ATOM 1381 C CA . SER B 2 156 ? 19.113 14.623 25.760 1.00 20.98 156 SER B CA 1
ATOM 1382 C C . SER B 2 156 ? 20.032 15.828 25.633 1.00 18.75 156 SER B C 1
ATOM 1383 O O . SER B 2 156 ? 19.586 16.930 25.298 1.00 18.05 156 SER B O 1
ATOM 1386 N N . VAL B 2 157 ? 21.300 15.626 25.964 1.00 16.33 157 VAL B N 1
ATOM 1387 C CA . VAL B 2 157 ? 22.303 16.676 25.831 1.00 14.43 157 VAL B CA 1
ATOM 1388 C C . VAL B 2 157 ? 22.697 16.616 24.351 1.00 13.10 157 VAL B C 1
ATOM 1389 O O . VAL B 2 157 ? 23.067 15.548 23.841 1.00 13.74 157 VAL B O 1
ATOM 1393 N N . LEU B 2 158 ? 22.598 17.739 23.650 1.00 9.41 158 LEU B N 1
ATOM 1394 C CA . LEU B 2 158 ? 22.905 17.747 22.224 1.00 8.02 158 LEU B CA 1
ATOM 1395 C C . LEU B 2 158 ? 24.212 18.423 21.836 1.00 7.55 158 LEU B C 1
ATOM 1396 O O . LEU B 2 158 ? 24.629 18.333 20.681 1.00 7.37 158 LEU B O 1
ATOM 1401 N N . THR B 2 159 ? 24.854 19.107 22.781 1.00 6.87 159 THR B N 1
ATOM 1402 C CA . THR B 2 159 ? 26.116 19.789 22.494 1.00 6.78 159 THR B CA 1
ATOM 1403 C C . THR B 2 159 ? 27.070 19.769 23.680 1.00 7.84 159 THR B C 1
ATOM 1404 O O . THR B 2 159 ? 26.656 19.579 24.832 1.00 8.44 159 THR B O 1
ATOM 1408 N N . GLU B 2 160 ? 28.346 19.963 23.371 1.00 7.72 160 GLU B N 1
ATOM 1409 C CA . GLU B 2 160 ? 29.413 20.073 24.353 1.00 9.76 160 GLU B CA 1
ATOM 1410 C C . GLU B 2 160 ? 30.236 21.282 23.893 1.00 8.56 160 GLU B C 1
ATOM 1411 O O . GLU B 2 160 ? 30.709 21.329 22.753 1.00 8.38 160 GLU B O 1
ATOM 1417 N N . THR B 2 161 ? 30.405 22.251 24.780 1.00 7.54 161 THR B N 1
ATOM 1418 C CA . THR B 2 161 ? 31.126 23.461 24.442 1.00 7.88 161 THR B CA 1
ATOM 1419 C C . THR B 2 161 ? 32.393 23.620 25.267 1.00 8.77 161 THR B C 1
ATOM 1420 O O . THR B 2 161 ? 32.417 23.287 26.451 1.00 9.15 161 THR B O 1
ATOM 1424 N N . SER B 2 162 ? 33.454 24.075 24.617 1.00 8.89 162 SER B N 1
ATOM 1425 C CA . SER B 2 162 ? 34.727 24.322 25.289 1.00 11.06 162 SER B CA 1
ATOM 1426 C C . SER B 2 162 ? 35.242 25.685 24.805 1.00 11.26 162 SER B C 1
ATOM 1427 O O . SER B 2 162 ? 35.003 26.085 23.657 1.00 10.28 162 SER B O 1
ATOM 1430 N N . VAL B 2 163 ? 35.885 26.424 25.699 1.00 11.70 163 VAL B N 1
ATOM 1431 C CA . VAL B 2 163 ? 36.413 27.729 25.337 1.00 13.64 163 VAL B CA 1
ATOM 1432 C C . VAL B 2 163 ? 37.900 27.799 25.652 1.00 14.70 163 VAL B C 1
ATOM 1433 O O . VAL B 2 163 ? 38.418 26.993 26.431 1.00 14.24 163 VAL B O 1
ATOM 1437 N N . SER B 2 164 ? 38.596 28.694 24.968 1.00 15.21 164 SER B N 1
ATOM 1438 C CA . SER B 2 164 ? 40.016 28.903 25.214 1.00 16.21 164 SER B CA 1
ATOM 1439 C C . SER B 2 164 ? 40.144 30.421 25.378 1.00 17.06 164 SER B C 1
ATOM 1440 O O . SER B 2 164 ? 39.126 31.138 25.481 1.00 17.15 164 SER B O 1
ATOM 1443 N N . GLY B 2 165 ? 41.373 30.929 25.367 1.00 17.10 165 GLY B N 1
ATOM 1444 C CA . GLY B 2 165 ? 41.566 32.358 25.505 1.00 15.19 165 GLY B CA 1
ATOM 1445 C C . GLY B 2 165 ? 41.134 33.156 24.286 1.00 14.19 165 GLY B C 1
ATOM 1446 O O . GLY B 2 165 ? 40.920 34.368 24.385 1.00 14.75 165 GLY B O 1
ATOM 1447 N N . ASP B 2 166 ? 40.988 32.499 23.138 1.00 12.69 166 ASP B N 1
ATOM 1448 C CA . ASP B 2 166 ? 40.590 33.214 21.925 1.00 12.11 166 ASP B CA 1
ATOM 1449 C C . ASP B 2 166 ? 39.626 32.451 21.011 1.00 10.70 166 ASP B C 1
ATOM 1450 O O . ASP B 2 166 ? 39.414 32.848 19.861 1.00 10.76 166 ASP B O 1
ATOM 1455 N N . SER B 2 167 ? 39.045 31.369 21.509 1.00 9.65 167 SER B N 1
ATOM 1456 C CA . SER B 2 167 ? 38.140 30.579 20.687 1.00 8.43 167 SER B CA 1
ATOM 1457 C C . SER B 2 167 ? 37.035 29.919 21.489 1.00 8.50 167 SER B C 1
ATOM 1458 O O . SER B 2 167 ? 37.092 29.850 22.727 1.00 8.38 167 SER B O 1
ATOM 1461 N N . VAL B 2 168 ? 36.002 29.497 20.761 1.00 6.77 168 VAL B N 1
ATOM 1462 C CA . VAL B 2 168 ? 34.853 28.815 21.333 1.00 5.99 168 VAL B CA 1
ATOM 1463 C C . VAL B 2 168 ? 34.557 27.653 20.384 1.00 6.15 168 VAL B C 1
ATOM 1464 O O . VAL B 2 168 ? 34.409 27.872 19.184 1.00 6.37 168 VAL B O 1
ATOM 1468 N N . THR B 2 169 ? 34.488 26.433 20.903 1.00 5.15 169 THR B N 1
ATOM 1469 C CA . THR B 2 169 ? 34.191 25.272 20.079 1.00 5.97 169 THR B CA 1
ATOM 1470 C C . THR B 2 169 ? 32.913 24.607 20.581 1.00 5.66 169 THR B C 1
ATOM 1471 O O . THR B 2 169 ? 32.783 24.343 21.777 1.00 6.67 169 THR B O 1
ATOM 1475 N N . VAL B 2 170 ? 31.959 24.409 19.679 1.00 4.67 170 VAL B N 1
ATOM 1476 C CA . VAL B 2 170 ? 30.699 23.749 20.002 1.00 5.33 170 VAL B CA 1
ATOM 1477 C C . VAL B 2 170 ? 30.668 22.466 19.189 1.00 4.89 170 VAL B C 1
ATOM 1478 O O . VAL B 2 170 ? 30.779 22.499 17.961 1.00 4.75 170 VAL B O 1
ATOM 1482 N N . THR B 2 171 ? 30.533 21.341 19.877 1.00 6.65 171 THR B N 1
ATOM 1483 C CA . THR B 2 171 ? 30.499 20.040 19.219 1.00 8.09 171 THR B CA 1
ATOM 1484 C C . THR B 2 171 ? 29.137 19.371 19.398 1.00 7.02 171 THR B C 1
ATOM 1485 O O . THR B 2 171 ? 28.535 19.422 20.477 1.00 6.70 171 THR B O 1
ATOM 1489 N N . TYR B 2 172 ? 28.629 18.796 18.316 1.00 6.42 172 TYR B N 1
ATOM 1490 C CA . TYR B 2 172 ? 27.351 18.108 18.367 1.00 7.22 172 TYR B CA 1
ATOM 1491 C C . TYR B 2 172 ? 27.531 16.747 19.053 1.00 8.20 172 TYR B C 1
ATOM 1492 O O . TYR B 2 172 ? 28.494 16.027 18.792 1.00 9.42 172 TYR B O 1
ATOM 1501 N N . VAL B 2 173 ? 26.599 16.428 19.944 1.00 9.25 173 VAL B N 1
ATOM 1502 C CA . VAL B 2 173 ? 26.595 15.182 20.704 1.00 11.45 173 VAL B CA 1
ATOM 1503 C C . VAL B 2 173 ? 25.326 14.407 20.320 1.00 12.28 173 VAL B C 1
ATOM 1504 O O . VAL B 2 173 ? 24.223 14.994 20.406 1.00 12.49 173 VAL B O 1
#

Sequence (203 aa):
EEYSSNWAGAVLIGDGYTKVTGEFTVPSVSAGEEYCASAWVGIDGDTCETAILQTGVDFCYEDGQTSYDAWYEWYPDYAYDFSDITISEGDSIKVTVEATSKSSGSATVENLTTGQSVTHTFSGNVEGDLCETNAEWIVEDFESGDSLVAFADFGSVTFTNAEATSGGSTVGPSDATVMDIEQDGSVLTETSVSGDSVTVTYV

Solvent-accessible surface area: 8949 Å² total; per-residue (Å²): 127,102,105,33,65,48,25,0,0,0,0,14,96,25,108,30,14,52,76,0,10,1,45,4,74,1,10,78,10,54,48,51,154,75,39,6,0,3,0,1,0,0,0,0,20,40,76,2,128,83,0,21,0,12,0,0,0,30,0,16,50,81,124,68,131,74,68,39,47,1,19,29,28,4,101,65,40,169,52,98,91,18,111,110,16,86,14,50,97,36,13,36,0,83,0,17,0,72,8,113,51,122,44,17,4,20,0,32,0,55,0,70,84,77,62,54,70,14,77,56,89,22,100,22,161,36,106,11,85,4,53,21,30,0,0,0,0,0,0,27,1,46,136,60,83,163,75,52,22,33,15,0,41,2,38,53,1,52,0,58,85,0,76,0,22,25,80,72,64,89,60,22,0,70,137,13,46,27,19,0,0,76,42,152,80,52,62,27,1,107,12,69,46,52,51,90,19,0,35,0,51,43,86

InterPro domains:
  IPR000250 Peptidase G1 [PF01828] (64-281)
  IPR000250 Peptidase G1 [PR00977] (116-138)
  IPR000250 Peptidase G1 [PR00977] (147-167)
  IPR000250 Peptidase G1 [PR00977] (169-186)
  IPR000250 Peptidase G1 [PR00977] (189-202)
  IPR000250 Peptidase G1 [PR00977] (209-224)
  IPR000250 Peptidase G1 [PTHR37536] (1-282)
  IPR013320 Concanavalin A-like lectin/glucanase domain superfamily [SSF49899] (61-282)
  IPR038656 Peptidase G1 superfamily [G3DSA:2.60.120.700] (61-282)

Foldseek 3Di:
DDDDPDDDDDDDDDDDDDDDDDDDDDDDDDDD/DKAKKWKKKWFDDPVWPFWIWMWTKMWMDDDPDIDMFIWTDIPPPDIGTDVPDDDDPPWDKDWDWAAPAQFWTKIKIAGVRVGDIDMDTRHGPDRGGGPRPDIDIDMDQDADDPGTGHHDQPFKDKDFQAWDADPNDIFACPPPDDDFDDPPNRTFWDWDGDRGMIMIGGD

B-factor: mean 12.37, std 9.47, range [2.0, 52.28]

Organism: Aspergillus niger (NCBI:txid5061)